Protein AF-A0A8J1VPE2-F1 (afdb_monomer_lite)

Foldseek 3Di:
DVVLLVLLVVLVVLLVLLLVLLVLLLVLLVVLVVQDDVVLVVVDPCLVVLSVLSVVLSVLSVVLSVVVVVVLVVCVVCVVPDDFDPCLVVLLVVLVVNLVSLVVSLVSLVVSVVSLVVSLVSCVPPDPPSSVSNVVSSVSNNVSSVVSNVSSVCLLVVLCVVPNVVCNSGNLSSCSNSSNNDPPPPPPPCVVVVVVVVD

Sequence (199 aa):
MLYLSTFHDVRLLLQTVLISSLLILGHLLFTAVVSSPPSLMNADMDFPGALRSFGALIFLTLLWVTTTLLEAVEVDCWYSRLEPESEGKVLFGMIFVENALNGFLLGSWIASSQKAFLVLEIYHYSVAPELLLIAITYWLTVVTLALLQTQIIFCVLYQARSEGAGIMATKDFWASRSGQGLGRITLHEDEEDMEKLLV

pLDDT: mean 72.65, std 17.0, range [36.81, 94.81]

Secondary structure (DSSP, 8-state):
-HHHHHHHHHHHHHHHHHHHHHHHHHHHHHHHHHHS-HHHHTT-TTHHHHHHHHHHHHHHHHHHHHHHHHHHHHHHHHTTT--SSSHHHHHHHHHHHHHHHHHHHHHHHHHTHHHHHHHHHHHTTT-HHHHHHHHHHHHHHHHHHHHHHHHHHHHHHHHHHHH-GGGGGSHHHHHIIIII----------HHHHGGG--

Structure (mmCIF, N/CA/C/O backbone):
data_AF-A0A8J1VPE2-F1
#
_entry.id   AF-A0A8J1VPE2-F1
#
loop_
_atom_site.group_PDB
_atom_site.id
_atom_site.type_symbol
_atom_site.label_atom_id
_atom_site.label_alt_id
_atom_site.label_comp_id
_atom_site.label_asym_id
_atom_site.label_entity_id
_atom_site.label_seq_id
_atom_site.pdbx_PDB_ins_code
_atom_site.Cartn_x
_atom_site.Cartn_y
_atom_site.Cartn_z
_atom_site.occupancy
_atom_site.B_iso_or_equiv
_atom_site.auth_seq_id
_atom_site.auth_comp_id
_atom_site.auth_asym_id
_atom_site.auth_atom_id
_atom_site.pdbx_PDB_model_num
ATOM 1 N N . MET A 1 1 ? -10.366 13.047 22.538 1.00 39.09 1 MET A N 1
ATOM 2 C CA . MET A 1 1 ? -11.135 13.286 21.295 1.00 39.09 1 MET A CA 1
ATOM 3 C C . MET A 1 1 ? -10.276 13.709 20.098 1.00 39.09 1 MET A C 1
ATOM 5 O O . MET A 1 1 ? -10.479 13.134 19.047 1.00 39.09 1 MET A O 1
ATOM 9 N N . LEU A 1 2 ? -9.292 14.617 20.212 1.00 40.19 2 LEU A N 1
ATOM 10 C CA . LEU A 1 2 ? -8.488 15.074 19.051 1.00 40.19 2 LEU A CA 1
ATOM 11 C C . LEU A 1 2 ? -7.638 13.994 18.344 1.00 40.19 2 LEU A C 1
ATOM 13 O O . LEU A 1 2 ? -7.410 14.098 17.145 1.00 40.19 2 LEU A O 1
ATOM 17 N N . TYR A 1 3 ? -7.185 12.963 19.064 1.00 47.44 3 TYR A N 1
ATOM 18 C CA . TYR A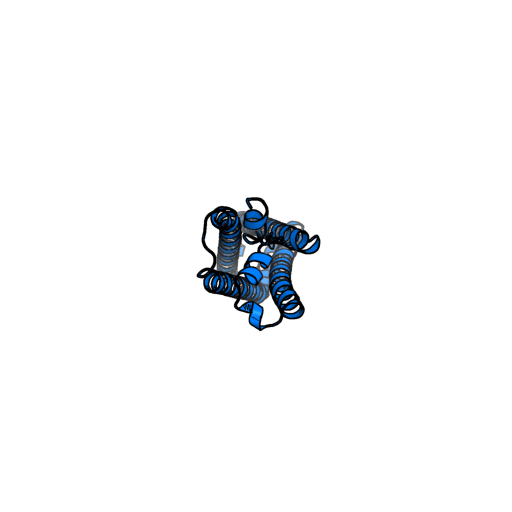 1 3 ? -6.255 11.960 18.525 1.00 47.44 3 TYR A CA 1
ATOM 19 C C . TYR A 1 3 ? -6.898 10.945 17.569 1.00 47.44 3 TYR A C 1
ATOM 21 O O . TYR A 1 3 ? -6.220 10.435 16.687 1.00 47.44 3 TYR A O 1
ATOM 29 N N . LEU A 1 4 ? -8.193 10.643 17.716 1.00 51.06 4 LEU A N 1
ATOM 30 C CA . LEU A 1 4 ? -8.848 9.604 16.911 1.00 51.06 4 LEU A CA 1
ATOM 31 C C . LEU A 1 4 ? -9.139 10.065 15.475 1.00 51.06 4 LEU A C 1
ATOM 33 O O . LEU A 1 4 ? -8.921 9.307 14.534 1.00 51.06 4 LEU A O 1
ATOM 37 N N . SER A 1 5 ? -9.539 11.333 15.315 1.00 55.75 5 SER A N 1
ATOM 38 C CA . SER A 1 5 ? -9.708 11.979 14.004 1.00 55.75 5 SER A CA 1
ATOM 39 C C . SER A 1 5 ? -8.406 11.940 13.204 1.00 55.75 5 SER A C 1
ATOM 41 O O . SER A 1 5 ? -8.404 11.601 12.027 1.00 55.75 5 SER A O 1
ATOM 43 N N . THR A 1 6 ? -7.271 12.189 13.867 1.00 63.00 6 THR A N 1
ATOM 44 C CA . THR A 1 6 ? -5.956 12.210 13.215 1.00 63.00 6 THR A CA 1
ATOM 45 C C . THR A 1 6 ? -5.533 10.832 12.703 1.00 63.00 6 THR A C 1
ATOM 47 O O . THR A 1 6 ? -4.861 10.751 11.679 1.00 63.00 6 THR A O 1
ATOM 50 N N . PHE A 1 7 ? -5.930 9.737 13.363 1.00 68.56 7 PHE A N 1
ATOM 51 C CA . PHE A 1 7 ? -5.621 8.385 12.880 1.00 68.56 7 PHE A CA 1
ATOM 52 C C . PHE A 1 7 ? -6.383 8.034 11.601 1.00 68.56 7 PHE A C 1
ATOM 54 O O . PHE A 1 7 ? -5.802 7.429 10.698 1.00 68.56 7 PHE A O 1
ATOM 61 N N . HIS A 1 8 ? -7.655 8.418 11.506 1.00 71.38 8 HIS A N 1
ATOM 62 C CA . HIS A 1 8 ? -8.455 8.169 10.310 1.00 71.38 8 HIS A CA 1
ATOM 63 C C . HIS A 1 8 ? -7.901 8.941 9.103 1.00 71.38 8 HIS A C 1
ATOM 65 O O . HIS A 1 8 ? -7.622 8.343 8.063 1.00 71.38 8 HIS A O 1
ATOM 71 N N . ASP A 1 9 ? -7.612 10.231 9.284 1.00 78.25 9 ASP A N 1
ATOM 72 C CA . ASP A 1 9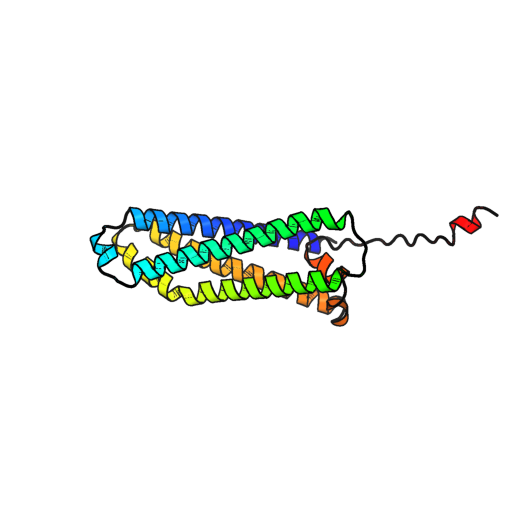 ? -7.068 11.092 8.228 1.00 78.25 9 ASP A CA 1
ATOM 73 C C . ASP A 1 9 ? -5.708 10.591 7.717 1.00 78.25 9 ASP A C 1
ATOM 75 O O . ASP A 1 9 ? -5.463 10.533 6.510 1.00 78.25 9 ASP A O 1
ATOM 79 N N . VAL A 1 10 ? -4.824 10.159 8.626 1.00 81.69 10 VAL A N 1
ATOM 80 C CA . VAL A 1 10 ? -3.520 9.582 8.261 1.00 81.69 10 VAL A CA 1
ATOM 81 C C . VAL A 1 10 ? -3.688 8.266 7.503 1.00 81.69 10 VAL A C 1
ATOM 83 O O . VAL A 1 10 ? -2.970 8.037 6.529 1.00 81.69 10 VAL A O 1
ATOM 86 N N . ARG A 1 11 ? -4.636 7.408 7.901 1.00 83.75 11 ARG A N 1
ATOM 87 C CA . ARG A 1 11 ? -4.886 6.133 7.210 1.00 83.75 11 ARG A CA 1
ATOM 88 C C . ARG A 1 11 ? -5.370 6.370 5.781 1.00 83.75 11 ARG A C 1
ATOM 90 O O . ARG A 1 11 ? -4.823 5.771 4.856 1.00 83.75 11 ARG A O 1
ATOM 97 N N . LEU A 1 12 ? -6.336 7.271 5.599 1.00 85.38 12 LEU A N 1
ATOM 98 C CA . LEU A 1 12 ? -6.842 7.653 4.278 1.00 85.38 12 LEU A CA 1
ATOM 99 C C . LEU A 1 12 ? -5.746 8.269 3.407 1.00 85.38 12 LEU A C 1
ATOM 101 O O . LEU A 1 12 ? -5.632 7.936 2.224 1.00 85.38 12 LEU A O 1
ATOM 105 N N . LEU A 1 13 ? -4.904 9.129 3.987 1.00 89.69 13 LEU A N 1
ATOM 106 C CA . LEU A 1 13 ? -3.758 9.703 3.288 1.00 89.69 13 LEU A CA 1
ATOM 107 C C . LEU A 1 13 ? -2.802 8.605 2.810 1.00 89.69 13 LEU A C 1
ATOM 109 O O . LEU A 1 13 ? -2.442 8.582 1.634 1.00 89.69 13 LEU A O 1
ATOM 113 N N . LEU A 1 14 ? -2.425 7.671 3.687 1.00 90.38 14 LEU A N 1
ATOM 114 C CA . LEU A 1 14 ? -1.547 6.554 3.337 1.00 90.38 14 LEU A CA 1
ATOM 115 C C . LEU A 1 14 ? -2.174 5.656 2.260 1.00 90.38 14 LEU A C 1
ATOM 117 O O . LEU A 1 14 ? -1.502 5.315 1.292 1.00 90.38 14 LEU A O 1
ATOM 121 N N . GLN A 1 15 ? -3.462 5.322 2.355 1.00 90.81 15 GLN A N 1
ATOM 122 C CA . GLN A 1 15 ? -4.159 4.554 1.315 1.00 90.81 15 GLN A CA 1
ATOM 123 C C . GLN A 1 15 ? -4.192 5.302 -0.029 1.00 90.81 15 GLN A C 1
ATOM 125 O O . GLN A 1 15 ? -3.966 4.697 -1.075 1.00 90.81 15 GLN A O 1
ATOM 130 N N . THR A 1 16 ? -4.393 6.621 -0.015 1.00 92.50 16 THR A N 1
ATOM 131 C CA . THR A 1 16 ? -4.381 7.457 -1.228 1.00 92.50 16 THR A CA 1
ATOM 132 C C . THR A 1 16 ? -2.994 7.498 -1.870 1.00 92.50 16 THR A C 1
ATOM 134 O O . THR A 1 16 ? -2.865 7.359 -3.091 1.00 92.50 16 THR A O 1
ATOM 137 N N . VAL A 1 17 ? -1.944 7.647 -1.056 1.00 94.38 17 V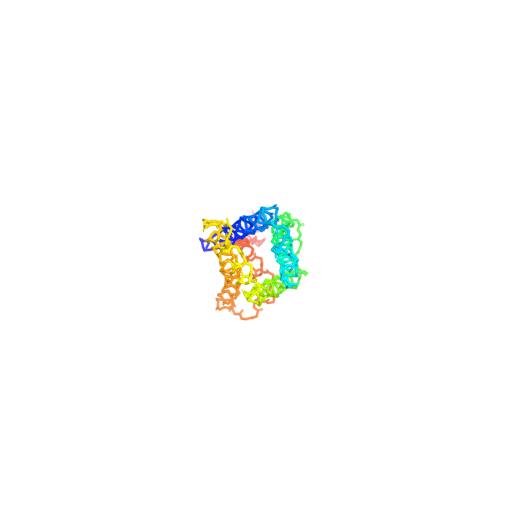AL A N 1
ATOM 138 C CA . VAL A 1 17 ? -0.548 7.586 -1.513 1.00 94.38 17 VAL A CA 1
ATOM 139 C C . VAL A 1 17 ? -0.241 6.210 -2.100 1.00 94.38 17 VAL A C 1
ATOM 141 O O . VAL A 1 17 ? 0.360 6.144 -3.169 1.00 94.38 17 VAL A O 1
ATOM 144 N N . LEU A 1 18 ? -0.710 5.132 -1.464 1.00 93.94 18 LEU A N 1
ATOM 145 C CA . LEU A 1 18 ? -0.529 3.760 -1.939 1.00 93.94 18 LEU A CA 1
ATOM 146 C C . LEU A 1 18 ? -1.211 3.526 -3.292 1.00 93.94 18 LEU A C 1
ATOM 148 O O . LEU A 1 18 ? -0.592 2.995 -4.209 1.00 93.94 18 LEU A O 1
ATOM 152 N N . ILE A 1 19 ? -2.468 3.949 -3.453 1.00 94.81 19 ILE A N 1
ATOM 153 C CA . ILE A 1 19 ? -3.175 3.851 -4.740 1.00 94.81 19 ILE A CA 1
ATOM 154 C C . ILE A 1 19 ? -2.408 4.630 -5.810 1.00 94.81 19 ILE A C 1
ATOM 156 O O . ILE A 1 19 ? -2.146 4.108 -6.893 1.00 94.81 19 ILE A O 1
ATOM 160 N N . SER A 1 20 ? -2.003 5.862 -5.499 1.00 94.81 20 SER A N 1
ATOM 161 C CA . SER A 1 20 ? -1.283 6.719 -6.442 1.00 94.81 20 SER A CA 1
ATOM 162 C C . SER A 1 20 ? 0.057 6.107 -6.857 1.00 94.81 20 SER A C 1
ATOM 164 O O . SER A 1 20 ? 0.366 6.066 -8.048 1.00 94.81 20 SER A O 1
ATOM 166 N N . SER A 1 21 ? 0.837 5.576 -5.910 1.00 94.00 21 SER A N 1
ATOM 167 C CA . SER A 1 21 ? 2.129 4.949 -6.203 1.00 94.00 21 SER A CA 1
ATOM 168 C C . SER A 1 21 ? 1.971 3.689 -7.051 1.00 94.00 21 SER A C 1
ATOM 170 O O . SER A 1 21 ? 2.733 3.503 -7.998 1.00 94.00 21 SER A O 1
ATOM 172 N N . LEU A 1 22 ? 0.958 2.864 -6.769 1.00 94.00 22 LEU A N 1
ATOM 173 C CA . LEU A 1 22 ? 0.647 1.655 -7.534 1.00 94.00 22 LEU A CA 1
ATOM 174 C C . LEU A 1 22 ? 0.190 1.967 -8.961 1.00 94.00 22 LEU A C 1
ATOM 176 O O . LEU A 1 22 ? 0.611 1.284 -9.893 1.00 94.00 22 LEU A O 1
ATOM 180 N N . LEU A 1 23 ? -0.643 2.995 -9.147 1.00 94.44 23 LEU A N 1
ATOM 181 C CA . LEU A 1 23 ? -1.108 3.412 -10.471 1.00 94.44 23 LEU A CA 1
ATOM 182 C C . LEU A 1 23 ? 0.034 3.977 -11.317 1.00 94.44 23 LEU A C 1
ATOM 184 O O . LEU A 1 23 ? 0.162 3.606 -12.483 1.00 94.44 23 LEU A O 1
ATOM 188 N N . ILE A 1 24 ? 0.888 4.826 -10.733 1.00 92.06 24 ILE A N 1
ATOM 189 C CA . ILE A 1 24 ? 2.062 5.360 -11.435 1.00 92.06 24 ILE A CA 1
ATOM 190 C C . ILE A 1 24 ? 3.020 4.216 -11.780 1.00 92.06 24 ILE A C 1
ATOM 192 O O . ILE A 1 24 ? 3.442 4.110 -12.928 1.00 92.06 24 ILE A O 1
ATOM 196 N N . LEU A 1 25 ? 3.319 3.325 -10.831 1.00 90.38 25 LEU A N 1
ATOM 197 C CA . LEU A 1 25 ? 4.192 2.178 -11.073 1.00 90.38 25 LEU A CA 1
ATOM 198 C C . LEU A 1 25 ? 3.630 1.257 -12.165 1.00 90.38 25 LEU A C 1
ATOM 200 O O . LEU A 1 25 ? 4.361 0.862 -13.068 1.00 90.38 25 LEU A O 1
ATOM 204 N N . GLY A 1 26 ? 2.334 0.946 -12.121 1.00 90.19 26 GLY A N 1
ATOM 205 C CA . GLY A 1 26 ? 1.667 0.137 -13.140 1.00 90.19 26 GLY A CA 1
ATOM 206 C C . GLY A 1 26 ? 1.689 0.792 -14.521 1.00 90.19 26 GLY A C 1
ATOM 207 O O . GLY A 1 26 ? 1.963 0.115 -15.511 1.00 90.19 26 GLY A O 1
ATOM 208 N N . HIS A 1 27 ? 1.464 2.107 -14.589 1.00 89.62 27 HIS A N 1
ATOM 209 C CA . HIS A 1 27 ? 1.568 2.866 -15.833 1.00 89.62 27 HIS A CA 1
ATOM 210 C C . HIS A 1 27 ? 2.986 2.818 -16.403 1.00 89.62 27 HIS A C 1
ATOM 212 O O . HIS A 1 27 ? 3.142 2.493 -17.577 1.00 89.62 27 HIS A O 1
ATOM 218 N N . LEU A 1 28 ? 4.001 3.066 -15.571 1.00 86.06 28 LEU A N 1
ATOM 219 C CA . LEU A 1 28 ? 5.400 3.013 -15.988 1.00 86.06 28 LEU A CA 1
ATOM 220 C C . LEU A 1 28 ? 5.785 1.618 -16.466 1.00 86.06 28 LEU A C 1
ATOM 222 O O . LEU A 1 28 ? 6.369 1.490 -17.528 1.00 86.06 28 LEU A O 1
ATOM 226 N N . LEU A 1 29 ? 5.413 0.556 -15.748 1.00 83.88 29 LEU A N 1
ATOM 227 C CA . LEU A 1 29 ? 5.680 -0.812 -16.201 1.00 83.88 29 LEU A CA 1
ATOM 228 C C . LEU A 1 29 ? 5.005 -1.108 -17.550 1.00 83.88 29 LEU A C 1
ATOM 230 O O . LEU A 1 29 ? 5.591 -1.779 -18.396 1.00 83.88 29 LEU A O 1
ATOM 234 N N . PHE A 1 30 ? 3.796 -0.591 -17.777 1.00 84.06 30 PHE A N 1
ATOM 235 C CA . PHE A 1 30 ? 3.087 -0.760 -19.043 1.00 84.06 30 PHE A CA 1
ATOM 236 C C . PHE A 1 30 ? 3.739 0.013 -20.198 1.00 84.06 30 PHE A C 1
ATOM 238 O O . PHE A 1 30 ? 3.972 -0.567 -21.260 1.00 84.06 30 PHE A O 1
ATOM 245 N N . THR A 1 31 ? 4.058 1.299 -20.014 1.00 80.12 31 THR A N 1
ATOM 246 C CA . THR A 1 31 ? 4.743 2.101 -21.045 1.00 80.12 31 THR A CA 1
ATOM 247 C C . THR A 1 31 ? 6.096 1.506 -21.379 1.00 80.12 31 THR A C 1
ATOM 249 O O . THR A 1 31 ? 6.476 1.432 -22.549 1.00 80.12 31 THR A O 1
ATOM 252 N N . ALA A 1 32 ? 6.783 1.014 -20.358 1.00 74.62 32 ALA A N 1
ATOM 253 C CA . ALA A 1 32 ? 8.063 0.370 -20.484 1.00 74.62 32 ALA A CA 1
ATOM 254 C C . ALA A 1 32 ? 7.933 -0.924 -21.313 1.00 74.62 32 ALA A C 1
ATOM 256 O O . ALA A 1 32 ? 8.734 -1.143 -22.219 1.00 74.62 32 ALA A O 1
ATOM 257 N N . VAL A 1 33 ? 6.903 -1.749 -21.092 1.00 76.31 33 VAL A N 1
ATOM 258 C CA . VAL A 1 33 ? 6.629 -2.949 -21.911 1.00 76.31 33 VAL A CA 1
ATOM 259 C C . VAL A 1 33 ? 6.359 -2.601 -23.374 1.00 76.31 33 VAL A C 1
ATOM 261 O O . VAL A 1 33 ? 6.885 -3.260 -24.267 1.00 76.31 33 VAL A O 1
ATOM 264 N N . VAL A 1 34 ? 5.547 -1.574 -23.627 1.00 77.50 34 VAL A N 1
ATOM 265 C CA . VAL A 1 34 ? 5.178 -1.164 -24.993 1.00 77.50 34 VAL A CA 1
ATOM 266 C C . VAL A 1 34 ? 6.366 -0.559 -25.747 1.00 77.50 34 VAL A C 1
ATOM 268 O O . VAL A 1 34 ? 6.468 -0.717 -26.962 1.00 77.50 34 VAL A O 1
ATOM 271 N N . SER A 1 35 ? 7.262 0.125 -25.037 1.00 72.38 35 SER A N 1
ATOM 272 C CA . SER A 1 35 ? 8.382 0.862 -25.637 1.00 72.38 35 SER A CA 1
ATOM 273 C C . SER A 1 35 ? 9.653 0.020 -25.792 1.00 72.38 35 SER A C 1
ATOM 275 O O . SER A 1 35 ? 10.564 0.419 -26.518 1.00 72.38 35 SER A O 1
ATOM 277 N N . SER A 1 36 ? 9.741 -1.140 -25.132 1.00 65.25 36 SER A N 1
ATOM 278 C CA . SER A 1 36 ? 10.909 -2.020 -25.215 1.00 65.25 36 SER A CA 1
ATOM 279 C C . SER A 1 36 ? 11.010 -2.727 -26.576 1.00 65.25 36 SER A C 1
ATOM 281 O O . SER A 1 36 ? 10.029 -3.305 -27.050 1.00 65.25 36 SER A O 1
ATOM 283 N N . PRO A 1 37 ? 12.207 -2.781 -27.196 1.00 66.38 37 PRO A N 1
ATOM 284 C CA . PRO A 1 37 ? 12.425 -3.579 -28.395 1.00 66.38 37 PRO A CA 1
ATOM 285 C C . PRO A 1 37 ? 12.130 -5.068 -28.129 1.00 66.38 37 PRO A C 1
ATOM 287 O O . PRO A 1 37 ? 12.614 -5.617 -27.134 1.00 66.38 37 PRO A O 1
ATOM 290 N N . PRO A 1 38 ? 11.426 -5.775 -29.032 1.00 65.81 38 PRO A N 1
ATOM 291 C CA . PRO A 1 38 ? 11.078 -7.188 -28.844 1.00 65.81 38 PRO A CA 1
ATOM 292 C C . PRO A 1 38 ? 12.302 -8.119 -28.760 1.00 65.81 38 PRO A C 1
ATOM 294 O O . PRO A 1 38 ? 12.194 -9.243 -28.277 1.00 65.81 38 PRO A O 1
ATOM 297 N N . SER A 1 39 ? 13.480 -7.664 -29.194 1.00 62.31 39 SER A N 1
ATOM 298 C CA . SER A 1 39 ? 14.749 -8.381 -29.031 1.00 62.31 39 SER A CA 1
ATOM 299 C C . SER A 1 39 ? 15.245 -8.423 -27.581 1.00 62.31 39 SER A C 1
ATOM 301 O O . SER A 1 39 ? 15.828 -9.425 -27.189 1.00 62.31 39 SER A O 1
ATOM 303 N N . LEU A 1 40 ? 14.989 -7.382 -26.780 1.00 62.47 40 LEU A N 1
ATOM 304 C CA . LEU A 1 40 ? 15.346 -7.318 -25.354 1.00 62.47 40 LEU A CA 1
ATOM 305 C C . LEU A 1 40 ? 14.369 -8.126 -24.493 1.00 62.47 40 LEU A C 1
ATOM 307 O O . LEU A 1 40 ? 14.789 -8.826 -23.580 1.00 62.47 40 LEU A O 1
ATOM 311 N N . MET A 1 41 ? 13.079 -8.104 -24.839 1.00 60.72 41 MET A N 1
ATOM 312 C CA . MET A 1 41 ? 12.043 -8.884 -24.148 1.00 60.72 41 MET A CA 1
ATOM 313 C C . MET A 1 41 ? 12.224 -10.404 -24.258 1.00 60.72 41 MET A C 1
ATOM 315 O O . MET A 1 41 ? 11.801 -11.131 -23.366 1.00 60.72 41 MET A O 1
ATOM 319 N N . ASN A 1 42 ? 12.828 -10.880 -25.350 1.00 62.03 42 ASN A N 1
ATOM 320 C CA . ASN A 1 42 ? 13.063 -12.305 -25.600 1.00 62.03 42 ASN A CA 1
ATOM 321 C C . ASN A 1 42 ? 14.479 -12.766 -25.209 1.00 62.03 42 ASN A C 1
ATOM 323 O O . ASN A 1 42 ? 14.758 -13.962 -25.270 1.00 62.03 42 ASN A O 1
ATOM 327 N N . ALA A 1 43 ? 15.376 -11.837 -24.857 1.00 59.19 43 ALA A N 1
ATOM 328 C CA . ALA A 1 43 ? 16.756 -12.147 -24.485 1.00 59.19 43 ALA A CA 1
ATOM 329 C C . ALA A 1 43 ? 16.881 -12.650 -23.040 1.00 59.19 43 ALA A C 1
ATOM 331 O O . ALA A 1 43 ? 17.792 -13.421 -22.751 1.00 59.19 43 ALA A O 1
ATOM 332 N N . ASP A 1 44 ? 15.960 -12.250 -22.159 1.00 64.19 44 ASP A N 1
ATOM 333 C CA . ASP A 1 44 ? 15.967 -12.632 -20.751 1.00 64.19 44 ASP A CA 1
ATOM 334 C C . ASP A 1 44 ? 14.653 -13.337 -20.376 1.00 64.19 44 ASP A C 1
ATOM 336 O O . ASP A 1 44 ? 13.578 -12.730 -20.359 1.00 64.19 44 ASP A O 1
ATOM 340 N N . MET A 1 45 ? 14.724 -14.649 -20.119 1.00 63.00 45 MET A N 1
ATOM 341 C CA . MET A 1 45 ? 13.539 -15.479 -19.852 1.00 63.00 45 MET A CA 1
ATOM 342 C C . MET A 1 45 ? 12.811 -15.087 -18.558 1.00 63.00 45 MET A C 1
ATOM 344 O O . MET A 1 45 ? 11.624 -15.395 -18.410 1.00 63.00 45 MET A O 1
ATOM 348 N N . ASP A 1 46 ? 13.479 -14.377 -17.647 1.00 73.56 46 ASP A N 1
ATOM 349 C CA . ASP A 1 46 ? 12.919 -14.015 -16.343 1.00 73.56 46 ASP A CA 1
ATOM 350 C C . ASP A 1 46 ? 12.104 -12.709 -16.371 1.00 73.56 46 ASP A C 1
ATOM 352 O O . ASP A 1 46 ? 11.254 -12.478 -15.500 1.00 73.56 46 ASP A O 1
ATOM 356 N N . PHE A 1 47 ? 12.273 -11.877 -17.403 1.00 74.69 47 PHE A N 1
ATOM 357 C CA . PHE A 1 47 ? 11.613 -10.573 -17.510 1.00 74.69 47 PHE A CA 1
ATOM 358 C C . PHE A 1 47 ? 10.074 -10.649 -17.645 1.00 74.69 47 PHE A C 1
ATOM 360 O O . PHE A 1 47 ? 9.372 -9.978 -16.876 1.00 74.69 47 PHE A O 1
ATOM 367 N N . PRO A 1 48 ? 9.491 -11.506 -18.513 1.00 78.44 48 PRO A N 1
ATOM 368 C CA . PRO A 1 48 ? 8.037 -11.681 -18.580 1.00 78.44 48 PRO A CA 1
ATOM 369 C C . PRO A 1 48 ? 7.444 -12.215 -17.265 1.00 78.44 48 PRO A C 1
ATOM 371 O O . PRO A 1 48 ? 6.333 -11.846 -16.870 1.00 78.44 48 PRO A O 1
ATOM 374 N N . GLY A 1 49 ? 8.194 -13.070 -16.561 1.00 80.31 49 GLY A N 1
ATOM 375 C CA . GLY A 1 49 ? 7.804 -13.616 -15.260 1.00 80.31 49 GLY A CA 1
ATOM 376 C C . GLY A 1 49 ? 7.797 -12.557 -14.155 1.00 80.31 49 GLY A C 1
ATOM 377 O O . GLY A 1 49 ? 6.871 -12.518 -13.333 1.00 80.31 49 GLY A O 1
ATOM 378 N N . ALA A 1 50 ? 8.789 -11.664 -14.155 1.00 81.25 50 ALA A N 1
ATOM 379 C CA . ALA A 1 50 ? 8.857 -10.524 -13.248 1.00 81.25 50 ALA A CA 1
ATOM 380 C C . ALA A 1 50 ? 7.678 -9.565 -13.468 1.00 81.25 50 ALA A C 1
ATOM 382 O O . ALA A 1 50 ? 6.959 -9.264 -12.514 1.00 81.25 50 ALA A O 1
ATOM 383 N N . LEU A 1 51 ? 7.403 -9.178 -14.717 1.00 82.56 51 LEU A N 1
ATOM 384 C CA . LEU A 1 51 ? 6.268 -8.314 -15.067 1.00 82.56 51 LEU A CA 1
ATOM 385 C C . LEU A 1 51 ? 4.923 -8.908 -14.642 1.00 82.56 51 LEU A C 1
ATOM 387 O O . LEU A 1 51 ? 4.103 -8.215 -14.040 1.00 82.56 51 LEU A O 1
ATOM 391 N N . ARG A 1 52 ? 4.703 -10.204 -14.891 1.00 85.00 52 ARG A N 1
ATOM 392 C CA . ARG A 1 52 ? 3.478 -10.890 -14.455 1.00 85.00 52 ARG A CA 1
ATOM 393 C C . ARG A 1 52 ? 3.347 -10.910 -12.931 1.00 85.00 52 ARG A C 1
ATOM 395 O O . ARG A 1 52 ? 2.245 -10.729 -12.416 1.00 85.00 52 ARG A O 1
ATOM 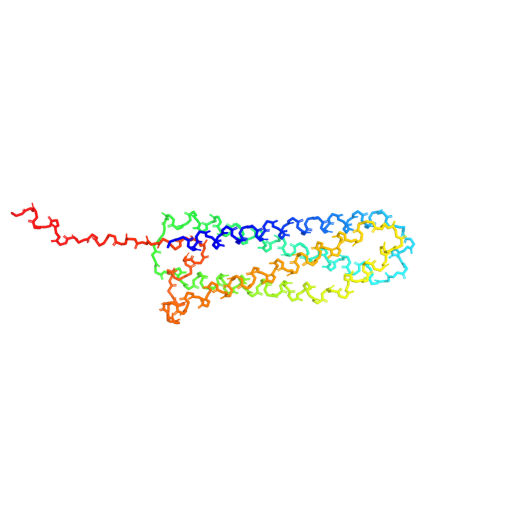402 N N . SER A 1 53 ? 4.460 -11.102 -12.220 1.00 87.75 53 SER A N 1
ATOM 403 C CA . SER A 1 53 ? 4.491 -11.048 -10.752 1.00 87.75 53 SER A CA 1
ATOM 404 C C . SER A 1 53 ? 4.120 -9.650 -10.245 1.00 87.75 53 SER A C 1
ATOM 406 O O . SER A 1 53 ? 3.278 -9.531 -9.358 1.00 87.75 53 SER A O 1
ATOM 408 N N . PHE A 1 54 ? 4.686 -8.592 -10.838 1.00 88.44 54 PHE A N 1
ATOM 409 C CA . PHE A 1 54 ? 4.358 -7.208 -10.484 1.00 88.44 54 PHE A CA 1
ATOM 410 C C . PHE A 1 54 ? 2.912 -6.846 -10.802 1.00 88.44 54 PHE A C 1
ATOM 412 O O . PHE A 1 54 ? 2.242 -6.263 -9.955 1.00 88.44 54 PHE A O 1
ATOM 419 N N . GLY A 1 55 ? 2.399 -7.237 -11.969 1.00 89.38 55 GLY A N 1
ATOM 420 C CA . GLY A 1 55 ? 0.996 -7.023 -12.323 1.00 89.38 55 GLY A CA 1
ATOM 421 C C . GLY A 1 55 ? 0.045 -7.685 -11.324 1.00 89.38 55 GLY A C 1
ATOM 422 O O . GLY A 1 55 ? -0.908 -7.054 -10.871 1.00 89.38 55 GLY A O 1
ATOM 423 N N . ALA A 1 56 ? 0.343 -8.923 -10.912 1.00 91.81 56 ALA A N 1
ATOM 424 C CA . ALA A 1 56 ? -0.428 -9.618 -9.885 1.00 91.81 56 ALA A CA 1
ATOM 425 C C . ALA A 1 56 ? -0.342 -8.918 -8.519 1.00 91.81 56 ALA A C 1
ATOM 427 O O . ALA A 1 56 ? -1.364 -8.760 -7.858 1.00 91.81 56 ALA A O 1
ATOM 428 N N . LEU A 1 57 ? 0.845 -8.460 -8.107 1.00 93.31 57 LEU A N 1
ATOM 429 C CA . LEU A 1 57 ? 1.019 -7.731 -6.847 1.00 93.31 57 LEU A CA 1
ATOM 430 C C . LEU A 1 57 ? 0.287 -6.393 -6.836 1.00 93.31 57 LEU A C 1
ATOM 432 O O . LEU A 1 57 ? -0.395 -6.091 -5.859 1.00 93.31 57 LEU A O 1
ATOM 436 N N . ILE A 1 58 ? 0.387 -5.613 -7.913 1.00 93.81 58 ILE A N 1
ATOM 437 C CA . ILE A 1 58 ? -0.332 -4.343 -8.059 1.00 93.81 58 ILE A CA 1
ATOM 438 C C . ILE A 1 58 ? -1.837 -4.595 -7.985 1.00 93.81 58 ILE A C 1
ATOM 440 O O . ILE A 1 58 ? -2.521 -3.944 -7.199 1.00 93.81 58 ILE A O 1
ATOM 444 N N . PHE A 1 59 ? -2.343 -5.580 -8.733 1.00 94.44 59 PHE A N 1
ATOM 445 C CA . PHE A 1 59 ? -3.760 -5.937 -8.722 1.00 94.44 59 PHE A CA 1
ATOM 446 C C . PHE A 1 59 ? -4.243 -6.371 -7.333 1.00 94.44 59 PHE A C 1
ATOM 448 O O . PHE A 1 59 ? -5.232 -5.837 -6.842 1.00 94.44 59 PHE A O 1
ATOM 455 N N . LEU A 1 60 ? -3.536 -7.294 -6.674 1.00 94.12 60 LEU A N 1
ATOM 456 C CA . LEU A 1 60 ? -3.905 -7.775 -5.339 1.00 94.12 60 LEU A CA 1
ATOM 457 C C . LEU A 1 60 ? -3.854 -6.660 -4.290 1.00 94.12 60 LEU A C 1
ATOM 459 O O . LEU A 1 60 ? -4.728 -6.592 -3.428 1.00 94.12 60 LEU A O 1
ATOM 463 N N . THR A 1 61 ? -2.863 -5.769 -4.379 1.00 93.81 61 THR A N 1
ATOM 464 C CA . THR A 1 61 ? -2.735 -4.640 -3.447 1.00 93.81 61 THR A CA 1
ATOM 465 C C . THR A 1 61 ? -3.856 -3.625 -3.671 1.00 93.81 61 THR A C 1
ATOM 467 O O . THR A 1 61 ? -4.476 -3.192 -2.706 1.00 93.81 61 THR A O 1
ATOM 470 N N . LEU A 1 62 ? -4.181 -3.287 -4.925 1.00 93.62 62 LEU A N 1
ATOM 471 C CA . LEU A 1 62 ? -5.312 -2.407 -5.241 1.00 93.62 62 LEU A CA 1
ATOM 472 C C . LEU A 1 62 ? -6.648 -3.018 -4.819 1.00 93.62 62 LEU A C 1
ATOM 474 O O . LEU A 1 62 ? -7.495 -2.303 -4.286 1.00 93.62 62 LEU A O 1
ATOM 478 N N . LEU A 1 63 ? -6.829 -4.325 -5.024 1.00 93.25 63 LEU A N 1
ATOM 479 C CA . LEU A 1 63 ? -8.028 -5.036 -4.597 1.00 93.25 63 LEU A CA 1
ATOM 480 C C . LEU A 1 63 ? -8.194 -4.927 -3.080 1.00 93.25 63 LEU A C 1
ATOM 482 O O . LEU A 1 63 ? -9.249 -4.504 -2.624 1.00 93.25 63 LEU A O 1
ATOM 486 N N . TRP A 1 64 ? -7.134 -5.215 -2.321 1.00 92.38 64 TRP A N 1
ATOM 487 C CA . TRP A 1 64 ? -7.136 -5.096 -0.864 1.00 92.38 64 TRP A CA 1
ATOM 488 C C . TRP A 1 64 ? -7.404 -3.661 -0.377 1.00 92.38 64 TRP A C 1
ATOM 490 O O . TRP A 1 64 ? -8.229 -3.450 0.514 1.00 92.38 64 TRP A O 1
ATOM 500 N N . VAL A 1 65 ? -6.762 -2.645 -0.966 1.00 90.62 65 VAL A N 1
ATOM 501 C CA . VAL A 1 65 ? -7.035 -1.246 -0.582 1.00 90.62 65 VAL A CA 1
ATOM 502 C C . VAL A 1 65 ? -8.481 -0.863 -0.907 1.00 90.62 65 VAL A C 1
ATOM 504 O O . VAL A 1 65 ? -9.139 -0.202 -0.112 1.00 90.62 65 VAL A O 1
ATOM 507 N N . THR A 1 66 ? -9.012 -1.307 -2.045 1.00 89.31 66 THR A N 1
ATOM 508 C CA . THR A 1 66 ? -10.394 -0.993 -2.435 1.00 89.31 66 THR A CA 1
ATOM 509 C C . THR A 1 66 ? -11.401 -1.667 -1.508 1.00 89.31 66 THR A C 1
ATOM 511 O O . THR A 1 66 ? -12.357 -1.020 -1.088 1.00 89.31 66 THR A O 1
ATOM 514 N N . THR A 1 67 ? -11.187 -2.935 -1.142 1.00 86.88 67 THR A N 1
ATOM 515 C CA . THR A 1 67 ? -12.070 -3.633 -0.195 1.00 86.88 67 THR A CA 1
ATOM 516 C C . THR A 1 67 ? -12.018 -2.994 1.185 1.00 86.88 67 THR A C 1
ATOM 518 O O . THR A 1 67 ? -13.066 -2.763 1.769 1.00 86.88 67 THR A O 1
ATOM 521 N N . THR A 1 68 ? -10.832 -2.621 1.679 1.00 82.75 68 THR A N 1
ATOM 522 C CA . THR A 1 68 ? -10.708 -1.947 2.986 1.00 82.75 68 THR A CA 1
ATOM 523 C C . THR A 1 68 ? -11.339 -0.552 2.998 1.00 82.75 68 THR A C 1
ATOM 525 O O . THR A 1 68 ? -11.901 -0.149 4.014 1.00 82.75 68 THR A O 1
ATOM 528 N N . LEU A 1 69 ? -11.299 0.184 1.881 1.00 83.75 69 LEU A N 1
ATOM 529 C CA . LEU A 1 69 ? -12.022 1.452 1.734 1.00 83.75 69 LEU A CA 1
ATOM 530 C C . LEU A 1 69 ? -13.541 1.249 1.682 1.00 83.75 69 LEU A C 1
ATOM 532 O O . LEU A 1 69 ?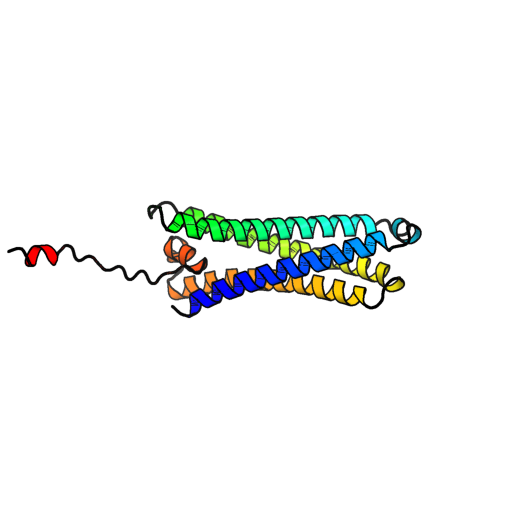 -14.275 2.006 2.312 1.00 83.75 69 LEU A O 1
ATOM 536 N N . LEU A 1 70 ? -14.017 0.235 0.955 1.00 82.50 70 LEU A N 1
ATOM 537 C CA . LEU A 1 70 ? -15.447 -0.067 0.869 1.00 82.50 70 LEU A CA 1
ATOM 538 C C . LEU A 1 70 ? -16.003 -0.505 2.228 1.00 82.50 70 LEU A C 1
ATOM 540 O O . LEU A 1 70 ? -17.054 -0.019 2.632 1.00 82.50 70 LEU A O 1
ATOM 544 N N . GLU A 1 71 ? -15.267 -1.352 2.950 1.00 74.38 71 GLU A N 1
ATOM 545 C CA . GLU A 1 71 ? -15.591 -1.743 4.323 1.00 74.38 71 GLU A CA 1
ATOM 546 C C . GLU A 1 71 ? -15.638 -0.526 5.252 1.00 74.38 71 GLU A C 1
ATOM 548 O O . GLU A 1 71 ? -16.560 -0.418 6.052 1.00 74.38 71 GLU A O 1
ATOM 553 N N . ALA A 1 72 ? -14.703 0.424 5.128 1.00 71.75 72 ALA A N 1
ATOM 554 C CA . ALA A 1 72 ? -14.732 1.646 5.933 1.00 71.75 72 ALA A CA 1
ATOM 555 C C . ALA A 1 72 ? -16.012 2.468 5.690 1.00 71.75 72 ALA A C 1
ATOM 557 O O . ALA A 1 72 ? -16.646 2.906 6.644 1.00 71.75 72 ALA A O 1
ATOM 558 N N . VAL A 1 73 ? -16.435 2.614 4.430 1.00 72.38 73 VAL A N 1
ATOM 559 C CA . VAL A 1 73 ? -17.683 3.318 4.076 1.00 72.38 73 VAL A CA 1
ATOM 560 C C . VAL A 1 73 ? -18.924 2.547 4.536 1.00 72.38 73 VAL A C 1
ATOM 562 O O . VAL A 1 73 ? -19.916 3.144 4.957 1.00 72.38 73 VAL A O 1
ATOM 565 N N . GLU A 1 74 ? -18.901 1.218 4.444 1.00 68.62 74 GLU A N 1
ATOM 566 C CA . GLU A 1 74 ? -20.012 0.372 4.870 1.00 68.62 74 GLU A CA 1
ATOM 567 C C . GLU A 1 74 ? -20.197 0.433 6.393 1.00 68.62 74 GLU A C 1
ATOM 569 O O . GLU A 1 74 ? -21.313 0.664 6.866 1.00 68.62 74 GLU A O 1
ATOM 574 N N . VAL A 1 75 ? -19.112 0.318 7.160 1.00 62.81 75 VAL A N 1
ATOM 575 C CA . VAL A 1 75 ? -19.125 0.428 8.627 1.00 62.81 75 VAL A CA 1
ATOM 576 C C . VAL A 1 75 ? -19.769 1.746 9.075 1.00 62.81 75 VAL A C 1
ATOM 578 O O . VAL A 1 75 ? -20.638 1.712 9.948 1.00 62.81 75 VAL A O 1
ATOM 581 N N . ASP A 1 76 ? -19.465 2.869 8.416 1.00 60.59 76 ASP A N 1
ATOM 582 C CA . ASP A 1 76 ? -20.092 4.173 8.694 1.00 60.59 76 ASP A CA 1
ATOM 583 C C . ASP A 1 76 ? -21.620 4.149 8.520 1.00 60.59 76 ASP A C 1
ATOM 585 O O . ASP A 1 76 ? -22.364 4.795 9.263 1.00 60.59 76 ASP A O 1
ATOM 589 N N . CYS A 1 77 ? -22.111 3.392 7.537 1.00 57.34 77 CYS A N 1
ATOM 590 C CA . CYS A 1 77 ? -23.533 3.309 7.226 1.00 57.34 77 CYS A CA 1
ATOM 591 C C . CYS A 1 77 ? -24.278 2.384 8.204 1.00 57.34 77 CYS A C 1
ATOM 593 O O . CYS A 1 77 ? -25.366 2.725 8.682 1.00 57.34 77 CYS A O 1
ATOM 595 N N . TRP A 1 78 ? -23.685 1.236 8.544 1.00 53.25 78 TRP A N 1
ATOM 596 C CA . TRP A 1 78 ? -24.300 0.222 9.407 1.00 53.25 78 TRP A CA 1
ATOM 597 C C . TRP A 1 78 ? -24.281 0.588 10.896 1.00 53.25 78 TRP A C 1
ATOM 599 O O . TRP A 1 78 ? -25.254 0.288 11.593 1.00 53.25 78 TRP A O 1
ATOM 609 N N . TYR A 1 79 ? -23.262 1.311 11.381 1.00 53.50 79 TYR A N 1
ATOM 610 C CA . TYR A 1 79 ? -23.201 1.760 12.784 1.00 53.50 79 TYR A CA 1
ATOM 611 C C . TYR A 1 79 ? -24.370 2.667 13.189 1.00 53.50 79 TYR A C 1
ATOM 613 O O . TYR A 1 79 ? -24.709 2.753 14.368 1.00 53.50 79 TYR A O 1
ATOM 621 N N . SER A 1 80 ? -25.034 3.304 12.220 1.00 54.34 80 SER A N 1
ATOM 622 C CA . SER A 1 80 ? -26.246 4.090 12.466 1.00 54.34 80 SER A CA 1
ATOM 623 C C . SER A 1 80 ? -27.504 3.245 12.734 1.00 54.34 80 SER A C 1
ATOM 625 O O . SER A 1 80 ? -28.530 3.810 13.114 1.00 54.34 80 SER A O 1
ATOM 627 N N . ARG A 1 81 ? -27.468 1.916 12.524 1.00 49.69 81 ARG A N 1
ATOM 628 C CA . ARG A 1 81 ? -28.679 1.076 12.430 1.00 49.69 81 ARG A CA 1
ATOM 629 C C . ARG A 1 81 ? -28.744 -0.190 13.301 1.00 49.69 81 ARG A C 1
ATOM 631 O O . ARG A 1 81 ? -29.819 -0.783 13.300 1.00 49.69 81 ARG A O 1
ATOM 638 N N . LEU A 1 82 ? -27.701 -0.630 14.023 1.00 47.03 82 LEU A N 1
ATOM 639 C CA . LEU A 1 82 ? -27.703 -1.974 14.651 1.00 47.03 82 LEU A CA 1
ATOM 640 C C . LEU A 1 82 ? -27.257 -2.113 16.118 1.00 47.03 82 LEU A C 1
ATOM 642 O O . LEU A 1 82 ? -26.527 -1.296 16.677 1.00 47.03 82 LEU A O 1
ATOM 646 N N . GLU A 1 83 ? -27.763 -3.197 16.723 1.00 52.00 83 GLU A N 1
ATOM 647 C CA . GLU A 1 83 ? -27.691 -3.574 18.141 1.00 52.00 83 GLU A CA 1
ATOM 648 C C . GLU A 1 83 ? -26.313 -4.112 18.609 1.00 52.00 83 GLU A C 1
ATOM 650 O O . GLU A 1 83 ? -25.511 -4.596 17.810 1.00 52.00 83 GLU A O 1
ATOM 655 N N . PRO A 1 84 ? -25.996 -4.047 19.922 1.00 53.47 84 PRO A N 1
ATOM 656 C CA . PRO A 1 84 ? -24.611 -3.918 20.391 1.00 53.47 84 PRO A CA 1
ATOM 657 C C . PRO A 1 84 ? -23.774 -5.200 20.559 1.00 53.47 84 PRO A C 1
ATOM 659 O O . PRO A 1 84 ? -22.549 -5.099 20.548 1.00 53.47 84 PRO A O 1
ATOM 662 N N . GLU A 1 85 ? -24.359 -6.383 20.763 1.00 48.75 85 GLU A N 1
ATOM 663 C CA . GLU A 1 85 ? -23.631 -7.468 21.460 1.00 48.75 85 GLU A CA 1
ATOM 664 C C . GLU A 1 85 ? -22.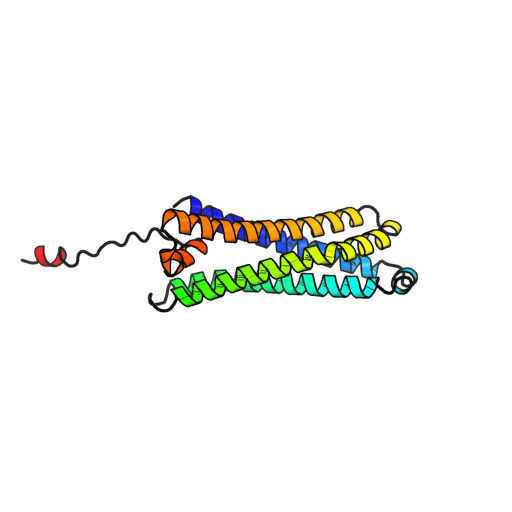908 -8.505 20.576 1.00 48.75 85 GLU A C 1
ATOM 666 O O . GLU A 1 85 ? -21.933 -9.110 21.026 1.00 48.75 85 GLU A O 1
ATOM 671 N N . SER A 1 86 ? -23.309 -8.719 19.316 1.00 51.00 86 SER A N 1
ATOM 672 C CA . SER A 1 86 ? -22.694 -9.764 18.463 1.00 51.00 86 SER A CA 1
ATOM 673 C C . SER A 1 86 ? -21.471 -9.298 17.648 1.00 51.00 86 SER A C 1
ATOM 675 O O . SER A 1 86 ? -20.700 -10.120 17.148 1.00 51.00 86 SER A O 1
ATOM 677 N N . GLU A 1 87 ? -21.237 -7.986 17.559 1.00 55.06 87 GLU A N 1
ATOM 678 C CA . GLU A 1 87 ? -20.305 -7.380 16.594 1.00 55.06 87 GLU A CA 1
ATOM 679 C C . GLU A 1 87 ? -18.836 -7.354 17.042 1.00 55.06 87 GLU A C 1
ATOM 681 O O . GLU A 1 87 ? -17.941 -7.360 16.199 1.00 55.06 87 GLU A O 1
ATOM 686 N N . GLY A 1 88 ? -18.543 -7.382 18.349 1.00 55.12 88 GLY A N 1
ATOM 687 C CA . GLY A 1 88 ? -17.162 -7.249 18.846 1.00 55.12 88 GLY A CA 1
ATOM 688 C C . GLY A 1 88 ? -16.215 -8.353 18.351 1.00 55.12 88 GLY A C 1
ATOM 689 O O . GLY A 1 88 ? -15.058 -8.093 18.024 1.00 55.12 88 GLY A O 1
ATOM 690 N N . LYS A 1 89 ? -16.725 -9.584 18.211 1.00 56.53 89 LYS A N 1
ATOM 691 C CA . LYS A 1 89 ? -15.964 -10.723 17.665 1.00 56.53 89 LYS A CA 1
ATOM 692 C C . LYS A 1 89 ? -15.783 -10.634 16.148 1.00 56.53 89 LYS A C 1
ATOM 694 O O . LYS A 1 89 ? -14.753 -11.064 15.634 1.00 56.53 89 LYS A O 1
ATOM 699 N N . VAL A 1 90 ? -16.769 -10.078 15.443 1.00 61.19 90 VAL A N 1
ATOM 700 C CA . VAL A 1 90 ? -16.730 -9.900 13.985 1.00 61.19 90 VAL A CA 1
ATOM 701 C C . VAL A 1 90 ? -15.716 -8.816 13.620 1.00 61.19 90 VAL A C 1
ATOM 703 O O . VAL A 1 90 ? -14.849 -9.065 12.783 1.00 61.19 90 VAL A O 1
ATOM 706 N N . LEU A 1 91 ? -15.726 -7.677 14.325 1.00 63.25 91 LEU A N 1
ATOM 707 C CA . LEU A 1 91 ? -14.753 -6.596 14.119 1.00 63.25 91 LEU A CA 1
ATOM 708 C C . LEU A 1 91 ? -13.310 -7.046 14.397 1.00 63.25 91 LEU A C 1
ATOM 710 O O . LEU A 1 91 ? -12.408 -6.735 13.619 1.00 63.25 91 LEU A O 1
ATOM 714 N N . PHE A 1 92 ? -13.090 -7.822 15.466 1.00 62.88 92 PHE A N 1
ATOM 715 C CA . PHE A 1 92 ? -11.789 -8.441 15.746 1.00 62.88 92 PHE A CA 1
ATOM 716 C C . PHE A 1 92 ? -11.309 -9.294 14.563 1.00 62.88 92 PHE A C 1
ATOM 718 O O . PHE A 1 92 ? -10.164 -9.172 14.124 1.00 62.88 92 PHE A O 1
ATOM 725 N N . GLY A 1 93 ? -12.193 -10.150 14.036 1.00 65.06 93 GLY A N 1
ATOM 726 C CA . GLY A 1 93 ? -11.897 -11.023 12.902 1.00 65.06 93 GLY A CA 1
ATOM 727 C C . GLY A 1 93 ? -11.504 -10.238 11.653 1.00 65.06 93 GLY A C 1
ATOM 728 O O . GLY A 1 93 ? -10.467 -10.528 11.058 1.00 65.06 93 GLY A O 1
ATOM 729 N N . MET A 1 94 ? -12.271 -9.204 11.302 1.00 68.75 94 MET A N 1
ATOM 730 C CA . MET A 1 94 ? -11.984 -8.345 10.145 1.00 68.75 94 MET A CA 1
ATOM 731 C C . MET A 1 94 ? -10.620 -7.662 10.274 1.00 68.75 94 MET A C 1
ATOM 733 O O . MET A 1 94 ? -9.832 -7.647 9.333 1.00 68.75 94 MET A O 1
ATOM 737 N N . ILE A 1 95 ? -10.283 -7.179 11.467 1.00 71.00 95 ILE A N 1
ATOM 738 C CA . ILE A 1 95 ? -9.032 -6.460 11.712 1.00 71.00 95 ILE A CA 1
ATOM 739 C C . ILE A 1 95 ? -7.816 -7.384 11.730 1.00 71.00 95 ILE A C 1
ATOM 741 O O . ILE A 1 95 ? -6.742 -7.015 11.243 1.00 71.00 95 ILE A O 1
ATOM 745 N N . PHE A 1 96 ? -7.963 -8.584 12.284 1.00 74.56 96 PHE A N 1
ATOM 746 C CA . PHE A 1 96 ? -6.926 -9.600 12.190 1.00 74.56 96 PHE A CA 1
ATOM 747 C C . PHE A 1 96 ? -6.662 -9.968 10.727 1.00 74.56 96 PHE A C 1
ATOM 749 O O . PHE A 1 96 ? -5.505 -10.006 10.308 1.00 74.56 96 PHE A O 1
ATOM 756 N N . VAL A 1 97 ? -7.727 -10.178 9.946 1.00 80.50 97 VAL A N 1
ATOM 757 C CA . VAL A 1 97 ? -7.637 -10.471 8.511 1.00 80.50 97 VAL A CA 1
ATOM 758 C C . VAL A 1 97 ? -6.976 -9.316 7.763 1.00 80.50 97 VAL A C 1
ATOM 760 O O . VAL A 1 97 ? -6.044 -9.559 7.001 1.00 80.50 97 VAL A O 1
ATOM 763 N N . GLU A 1 98 ? -7.361 -8.067 8.030 1.00 84.19 98 GLU A N 1
ATOM 764 C CA . GLU A 1 98 ? -6.731 -6.888 7.429 1.00 84.19 98 GLU A CA 1
ATOM 765 C C . GLU A 1 98 ? -5.225 -6.841 7.725 1.00 84.19 98 GLU A C 1
ATOM 767 O O . GLU A 1 98 ? -4.412 -6.682 6.815 1.00 84.19 98 GLU A O 1
ATOM 772 N N . ASN A 1 99 ? -4.841 -7.021 8.991 1.00 84.06 99 ASN A N 1
ATOM 773 C CA . ASN A 1 99 ? -3.449 -6.957 9.434 1.00 84.06 99 ASN A CA 1
ATOM 774 C C . ASN A 1 99 ? -2.602 -8.106 8.857 1.00 84.06 99 ASN A C 1
ATOM 776 O O . ASN A 1 99 ? -1.439 -7.914 8.495 1.00 84.06 99 ASN A O 1
ATOM 780 N N . ALA A 1 100 ? -3.187 -9.303 8.756 1.00 87.00 100 ALA A N 1
ATOM 781 C CA . ALA A 1 100 ? -2.549 -10.464 8.150 1.00 87.00 100 ALA A CA 1
ATOM 782 C C . ALA A 1 100 ? -2.369 -10.280 6.636 1.00 87.00 100 ALA A C 1
ATOM 784 O O . ALA A 1 100 ? -1.286 -10.550 6.116 1.00 87.00 100 ALA A O 1
ATOM 785 N N . LEU A 1 101 ? -3.394 -9.779 5.938 1.00 89.44 101 LEU A N 1
ATOM 786 C CA . LEU A 1 101 ? -3.337 -9.505 4.502 1.00 89.44 101 LEU A CA 1
ATOM 787 C C . LEU A 1 101 ? -2.341 -8.392 4.177 1.00 89.44 101 LEU A C 1
ATOM 789 O O . LEU A 1 101 ? -1.522 -8.566 3.276 1.00 89.44 101 LEU A O 1
ATOM 793 N N . ASN A 1 102 ? -2.341 -7.292 4.932 1.00 89.75 102 ASN A N 1
ATOM 794 C CA . ASN A 1 102 ? -1.369 -6.218 4.743 1.00 89.75 102 ASN A CA 1
ATOM 795 C C . ASN A 1 102 ? 0.066 -6.706 5.004 1.00 89.75 102 ASN A C 1
ATOM 797 O O . ASN A 1 102 ? 0.967 -6.453 4.205 1.00 89.75 102 ASN A O 1
ATOM 801 N N . GLY A 1 103 ? 0.279 -7.495 6.064 1.00 90.94 103 GLY A N 1
ATOM 802 C CA . GLY A 1 103 ? 1.570 -8.131 6.336 1.00 90.94 103 GLY A CA 1
ATOM 803 C C . GLY A 1 103 ? 2.022 -9.074 5.214 1.00 90.94 103 GLY A C 1
ATOM 804 O O . GLY A 1 103 ? 3.185 -9.037 4.805 1.00 90.94 103 GLY A O 1
ATOM 805 N N . PHE A 1 104 ? 1.106 -9.879 4.669 1.00 93.50 104 PHE A N 1
ATOM 806 C CA . PHE A 1 104 ? 1.374 -10.753 3.525 1.00 93.50 104 PHE A CA 1
ATOM 807 C C . PHE A 1 104 ? 1.737 -9.959 2.263 1.00 93.50 104 PHE A C 1
ATOM 809 O O . PHE A 1 104 ? 2.708 -10.297 1.580 1.00 93.50 104 PHE A O 1
ATOM 816 N N . LEU A 1 105 ? 1.001 -8.885 1.964 1.00 93.38 105 LEU A N 1
ATOM 817 C CA . LEU A 1 105 ? 1.286 -8.000 0.835 1.00 93.38 105 LEU A CA 1
ATOM 818 C C . LEU A 1 105 ? 2.652 -7.332 0.997 1.00 93.38 105 LEU A C 1
ATOM 820 O O . LEU A 1 105 ? 3.471 -7.408 0.082 1.00 93.38 105 LEU A O 1
ATOM 824 N N . LEU A 1 106 ? 2.943 -6.761 2.168 1.00 93.56 106 LEU A N 1
ATOM 825 C CA . LEU A 1 106 ? 4.241 -6.158 2.474 1.00 93.56 106 LEU A CA 1
ATOM 826 C C . LEU A 1 106 ? 5.387 -7.161 2.282 1.00 93.56 106 LEU A C 1
ATOM 828 O O . LEU A 1 106 ? 6.369 -6.856 1.603 1.00 93.56 106 LEU A O 1
ATOM 832 N N . GLY A 1 107 ? 5.245 -8.373 2.826 1.00 93.00 107 GLY A N 1
ATOM 833 C CA . GLY A 1 107 ? 6.225 -9.444 2.647 1.00 93.00 107 GLY A CA 1
ATOM 834 C C . GLY A 1 107 ? 6.418 -9.819 1.176 1.00 93.00 107 GLY A C 1
ATOM 835 O O . GLY A 1 107 ? 7.550 -9.990 0.726 1.00 93.00 107 GLY A O 1
ATOM 836 N N . SER A 1 108 ? 5.331 -9.873 0.405 1.00 93.31 108 SER A N 1
ATOM 837 C CA . SER A 1 108 ? 5.367 -10.201 -1.024 1.00 93.31 108 SER A CA 1
ATOM 838 C C . SER A 1 108 ? 6.041 -9.111 -1.865 1.00 93.31 108 SER A C 1
ATOM 840 O O . SER A 1 108 ? 6.795 -9.427 -2.792 1.00 93.31 108 SER A O 1
ATOM 842 N N . TRP A 1 109 ? 5.832 -7.836 -1.522 1.00 94.06 109 TRP A N 1
ATOM 843 C CA . TRP A 1 109 ? 6.553 -6.715 -2.124 1.00 94.06 109 TRP A CA 1
ATOM 844 C C . TRP A 1 109 ? 8.045 -6.792 -1.797 1.00 94.06 109 TRP A C 1
ATOM 846 O O . TRP A 1 109 ? 8.856 -6.811 -2.715 1.00 94.06 109 TRP A O 1
ATOM 856 N N . ILE A 1 110 ? 8.426 -6.957 -0.526 1.00 92.94 110 ILE A N 1
ATOM 857 C CA . ILE A 1 110 ? 9.840 -7.078 -0.120 1.00 92.94 110 ILE A CA 1
ATOM 858 C C . ILE A 1 110 ? 10.527 -8.266 -0.815 1.00 92.94 110 ILE A C 1
ATOM 860 O O . ILE A 1 110 ? 11.630 -8.112 -1.346 1.00 92.94 110 ILE A O 1
ATOM 864 N N . ALA A 1 111 ? 9.874 -9.430 -0.874 1.00 91.31 111 ALA A N 1
ATOM 865 C CA . ALA A 1 111 ? 10.392 -10.616 -1.560 1.00 91.31 111 ALA A CA 1
ATOM 866 C C . ALA A 1 111 ? 10.572 -10.397 -3.075 1.00 91.31 111 ALA A C 1
ATOM 868 O O . ALA A 1 111 ? 11.421 -11.029 -3.700 1.00 91.31 111 ALA A O 1
ATOM 869 N N . SER A 1 112 ? 9.814 -9.470 -3.663 1.00 87.81 112 SER A N 1
ATOM 870 C CA . SER A 1 112 ? 9.905 -9.112 -5.082 1.00 87.81 112 SER A CA 1
ATOM 871 C C . SER A 1 112 ? 10.960 -8.042 -5.382 1.00 87.81 112 SER A C 1
ATOM 873 O O . SER A 1 112 ? 11.135 -7.676 -6.544 1.00 87.81 112 SER A O 1
ATOM 875 N N . SER A 1 113 ? 11.720 -7.586 -4.381 1.00 86.00 113 SER A N 1
ATOM 876 C CA . SER A 1 113 ? 12.791 -6.593 -4.559 1.00 86.00 113 SER A CA 1
ATOM 877 C C . SER A 1 113 ? 13.849 -7.024 -5.573 1.00 86.00 113 SER A C 1
ATOM 879 O O . SER A 1 113 ? 14.240 -6.227 -6.419 1.00 86.00 113 SER A O 1
ATOM 881 N N . GLN A 1 114 ? 14.252 -8.297 -5.566 1.00 81.38 114 GLN A N 1
ATOM 882 C CA . GLN A 1 114 ? 15.213 -8.833 -6.540 1.00 81.38 114 GLN A CA 1
ATOM 883 C C . GLN A 1 114 ? 14.684 -8.746 -7.978 1.00 81.38 114 GLN A C 1
ATOM 885 O O . GLN A 1 114 ? 15.410 -8.353 -8.887 1.00 81.38 114 GLN A O 1
ATOM 890 N N . LYS A 1 115 ? 13.391 -9.029 -8.178 1.00 79.31 115 LYS A N 1
ATOM 891 C CA . LYS A 1 115 ? 12.730 -8.887 -9.483 1.00 79.31 115 LYS A CA 1
ATOM 892 C C . LYS A 1 115 ? 12.628 -7.419 -9.907 1.00 79.31 115 LYS A C 1
ATOM 894 O O . LYS A 1 115 ? 12.702 -7.134 -11.097 1.00 79.31 115 LYS A O 1
ATOM 899 N N . ALA A 1 116 ? 12.481 -6.492 -8.956 1.00 76.81 116 ALA A N 1
ATOM 900 C CA . ALA A 1 116 ? 12.465 -5.055 -9.238 1.00 76.81 116 ALA A CA 1
ATOM 901 C C . ALA A 1 116 ? 13.820 -4.578 -9.780 1.00 76.81 116 ALA A C 1
ATOM 903 O O . ALA A 1 116 ? 13.855 -3.817 -10.743 1.00 76.81 116 ALA A O 1
ATOM 904 N N . PHE A 1 117 ? 14.928 -5.062 -9.207 1.00 76.44 117 PHE A N 1
ATOM 905 C CA . PHE A 1 117 ? 16.273 -4.761 -9.709 1.00 76.44 117 PHE A CA 1
ATOM 906 C C . PHE A 1 117 ? 16.489 -5.275 -11.132 1.00 76.44 117 PHE A C 1
ATOM 908 O O . PHE A 1 117 ? 17.016 -4.536 -11.954 1.00 76.44 117 PHE A O 1
ATOM 915 N N . LEU A 1 118 ? 16.016 -6.484 -11.437 1.00 72.31 118 LEU A N 1
ATOM 916 C CA . LEU A 1 118 ? 16.124 -7.084 -12.771 1.00 72.31 118 LEU A CA 1
ATOM 917 C C . LEU A 1 118 ? 15.381 -6.242 -13.827 1.00 72.31 118 LEU A C 1
ATOM 919 O O . LEU A 1 118 ? 15.910 -5.943 -14.894 1.00 72.31 118 LEU A O 1
ATOM 923 N N . VAL A 1 119 ? 14.178 -5.763 -13.488 1.00 72.12 119 VAL A N 1
ATOM 924 C CA . VAL A 1 119 ? 13.425 -4.820 -14.332 1.00 72.12 119 VAL A CA 1
ATOM 925 C C . VAL A 1 119 ? 14.211 -3.515 -14.521 1.00 72.12 119 VAL A C 1
ATOM 927 O O . VAL A 1 119 ? 14.375 -3.062 -15.650 1.00 72.12 119 VAL A O 1
ATOM 930 N N . LEU A 1 120 ? 14.751 -2.927 -13.449 1.00 72.81 120 LEU A N 1
ATOM 931 C CA . LEU A 1 120 ? 15.552 -1.697 -13.532 1.00 72.81 120 LEU A CA 1
ATOM 932 C C . LEU A 1 120 ? 16.832 -1.874 -14.371 1.00 72.81 120 LEU A C 1
ATOM 934 O O . LEU A 1 120 ? 17.212 -0.964 -15.102 1.00 72.81 120 LEU A O 1
ATOM 938 N N . GLU A 1 121 ? 17.494 -3.026 -14.308 1.00 70.50 121 GLU A N 1
ATOM 939 C CA . GLU A 1 121 ? 18.714 -3.291 -15.079 1.00 70.50 121 GLU A CA 1
ATOM 940 C C . GLU A 1 121 ? 18.434 -3.342 -16.587 1.00 70.50 121 GLU A C 1
ATOM 942 O O . GLU A 1 121 ? 19.118 -2.681 -17.371 1.00 70.50 121 GLU A O 1
ATOM 947 N N . ILE A 1 122 ? 17.359 -4.023 -16.992 1.00 66.44 122 ILE A N 1
ATOM 948 C CA . ILE A 1 122 ? 16.931 -4.098 -18.397 1.00 66.44 122 ILE A CA 1
ATOM 949 C C . ILE A 1 122 ? 16.520 -2.713 -18.926 1.00 66.44 122 ILE A C 1
ATOM 951 O O . ILE A 1 122 ? 16.809 -2.369 -20.076 1.00 66.44 122 ILE A O 1
ATOM 955 N N . TYR A 1 123 ? 15.899 -1.878 -18.085 1.00 67.25 123 TYR A N 1
ATOM 956 C CA . TYR A 1 123 ? 15.469 -0.530 -18.473 1.00 67.25 123 TYR A CA 1
ATOM 957 C C . TYR A 1 123 ? 16.572 0.527 -18.472 1.00 67.25 123 TYR A C 1
ATOM 959 O O . TYR A 1 123 ? 16.405 1.565 -19.123 1.00 67.25 123 TYR A O 1
ATOM 967 N N . HIS A 1 124 ? 17.712 0.267 -17.824 1.00 64.94 124 HIS A N 1
ATOM 968 C CA . HIS A 1 124 ? 18.850 1.190 -17.784 1.00 64.94 124 HIS A CA 1
ATOM 969 C C . HIS A 1 124 ? 19.336 1.592 -19.189 1.00 64.94 124 HIS A C 1
ATOM 971 O O . HIS A 1 124 ? 19.824 2.703 -19.385 1.00 64.94 124 HIS A O 1
ATOM 977 N N . TYR A 1 125 ? 19.128 0.727 -20.186 1.00 57.66 125 TYR A N 1
ATOM 978 C CA . TYR A 1 125 ? 19.535 0.957 -21.571 1.00 57.66 125 TYR A CA 1
ATOM 979 C C . TYR A 1 125 ? 18.546 1.773 -22.424 1.00 57.66 125 TYR A C 1
ATOM 981 O O . TYR A 1 125 ? 18.928 2.198 -23.513 1.00 57.66 125 TYR A O 1
ATOM 989 N N . SER A 1 126 ? 17.302 2.009 -21.974 1.00 58.22 126 SER A N 1
ATOM 990 C CA . SER A 1 126 ? 16.235 2.550 -22.840 1.00 58.22 126 SER A CA 1
ATOM 991 C C . SER A 1 126 ? 15.728 3.948 -22.464 1.00 58.22 126 SER A C 1
ATOM 993 O O . SER A 1 126 ? 15.454 4.727 -23.375 1.00 58.22 126 SER A O 1
ATOM 995 N N . VAL A 1 127 ? 15.563 4.291 -21.174 1.00 59.53 127 VAL A N 1
ATOM 996 C CA . VAL A 1 127 ? 14.942 5.573 -20.755 1.00 59.53 127 VAL A CA 1
ATOM 997 C C . VAL A 1 127 ? 15.477 6.045 -19.389 1.00 59.53 127 VAL A C 1
ATOM 999 O O . VAL A 1 127 ? 15.080 5.549 -18.339 1.00 59.53 127 VAL A O 1
ATOM 1002 N N . ALA A 1 128 ? 16.381 7.032 -19.382 1.00 62.34 128 ALA A N 1
ATOM 1003 C CA . ALA A 1 128 ? 17.086 7.472 -18.169 1.00 62.34 128 ALA A CA 1
ATOM 1004 C C . ALA A 1 128 ? 16.207 8.082 -17.039 1.00 62.34 128 ALA A C 1
ATOM 1006 O O . ALA A 1 128 ? 16.458 7.756 -15.878 1.00 62.34 128 ALA A O 1
ATOM 1007 N N . PRO A 1 129 ? 15.196 8.945 -17.296 1.00 67.81 129 PRO A N 1
ATOM 1008 C CA . PRO A 1 129 ? 14.419 9.564 -16.211 1.00 67.81 129 PRO A CA 1
ATOM 1009 C C . PRO A 1 129 ? 13.309 8.668 -15.632 1.00 67.81 129 PRO A C 1
ATOM 1011 O O . PRO A 1 129 ? 13.000 8.770 -14.445 1.00 67.81 129 PRO A O 1
ATOM 1014 N N . GLU A 1 130 ? 12.723 7.772 -16.430 1.00 73.44 130 GLU A N 1
ATOM 1015 C CA . GLU A 1 130 ? 11.630 6.886 -15.988 1.00 73.44 130 GLU A CA 1
ATOM 1016 C C . GLU A 1 130 ? 12.118 5.818 -14.998 1.00 73.44 130 GLU A C 1
ATOM 1018 O O . GLU A 1 130 ? 11.379 5.407 -14.102 1.00 73.44 130 GLU A O 1
ATOM 1023 N N . LEU A 1 131 ? 13.400 5.452 -15.085 1.00 74.81 131 LEU A N 1
ATOM 1024 C CA . LEU A 1 131 ? 14.055 4.493 -14.198 1.00 74.81 131 LEU A CA 1
ATOM 1025 C C . LEU A 1 131 ? 13.993 4.904 -12.721 1.00 74.81 131 LEU A C 1
ATOM 1027 O O . LEU A 1 131 ? 13.673 4.103 -11.840 1.00 74.81 131 LEU A O 1
ATOM 1031 N N . LEU A 1 132 ? 14.289 6.179 -12.456 1.00 81.00 132 LEU A N 1
ATOM 1032 C CA . LEU A 1 132 ? 14.270 6.741 -11.109 1.00 81.00 132 LEU A CA 1
ATOM 1033 C C . LEU A 1 132 ? 12.847 6.705 -10.542 1.00 81.00 132 LEU A C 1
ATOM 1035 O O . LEU A 1 132 ? 12.649 6.381 -9.373 1.00 81.00 132 LEU A O 1
ATOM 1039 N N . LEU A 1 133 ? 11.851 7.000 -11.380 1.00 85.44 133 LEU A N 1
ATOM 1040 C CA . LEU A 1 133 ? 10.455 7.043 -10.966 1.00 85.44 133 LEU A CA 1
ATOM 1041 C C . LEU A 1 133 ? 9.911 5.645 -10.633 1.00 85.44 133 LEU A C 1
ATOM 1043 O O . LEU A 1 133 ? 9.178 5.511 -9.653 1.00 85.44 133 LEU A O 1
ATOM 1047 N N . ILE A 1 134 ? 10.320 4.600 -11.364 1.00 85.56 134 ILE A N 1
ATOM 1048 C CA . ILE A 1 134 ? 10.000 3.198 -11.029 1.00 85.56 134 ILE A CA 1
ATOM 1049 C C . ILE A 1 134 ? 10.559 2.842 -9.647 1.00 85.56 134 ILE A C 1
ATOM 1051 O O . ILE A 1 134 ? 9.826 2.349 -8.790 1.00 85.56 134 ILE A O 1
ATOM 1055 N N . ALA A 1 135 ? 11.837 3.139 -9.392 1.00 87.19 135 ALA A N 1
ATOM 1056 C CA . ALA A 1 135 ? 12.458 2.853 -8.099 1.00 87.19 135 ALA A CA 1
ATOM 1057 C C . ALA A 1 135 ? 11.778 3.624 -6.953 1.00 87.19 135 ALA A C 1
ATOM 1059 O O . ALA A 1 135 ? 11.476 3.045 -5.908 1.00 87.19 135 ALA A O 1
ATOM 1060 N N . ILE A 1 136 ? 11.490 4.914 -7.154 1.00 89.62 136 ILE A N 1
ATOM 1061 C CA . ILE A 1 136 ? 10.813 5.757 -6.159 1.00 89.62 136 ILE A CA 1
ATOM 1062 C C . ILE A 1 136 ? 9.409 5.228 -5.862 1.00 89.62 136 ILE A C 1
ATOM 1064 O O . ILE A 1 136 ? 9.059 5.067 -4.697 1.00 89.62 136 ILE A O 1
ATOM 1068 N N . THR A 1 137 ? 8.603 4.942 -6.885 1.00 92.00 137 THR A N 1
ATOM 1069 C CA . THR A 1 137 ? 7.214 4.483 -6.703 1.00 92.00 137 THR A CA 1
ATOM 1070 C C . THR A 1 137 ? 7.139 3.084 -6.097 1.00 92.00 137 THR A C 1
ATOM 1072 O O . THR A 1 137 ? 6.265 2.825 -5.265 1.00 92.00 137 THR A O 1
ATOM 1075 N N . TYR A 1 138 ? 8.094 2.209 -6.418 1.00 91.50 138 TYR A N 1
ATOM 1076 C CA . TYR A 1 138 ? 8.264 0.921 -5.751 1.00 91.50 138 TYR A CA 1
ATOM 1077 C C . TYR A 1 138 ? 8.551 1.096 -4.252 1.00 91.50 138 TYR A C 1
ATOM 1079 O O . TYR A 1 138 ? 7.830 0.556 -3.411 1.00 91.50 138 TYR A O 1
ATOM 1087 N N . TRP A 1 139 ? 9.561 1.896 -3.892 1.00 92.38 139 TRP A N 1
ATOM 1088 C CA . TRP A 1 139 ? 9.906 2.125 -2.486 1.00 92.38 139 TRP A CA 1
ATOM 1089 C C . TRP A 1 139 ? 8.798 2.849 -1.728 1.00 92.38 139 TRP A C 1
ATOM 1091 O O . TRP A 1 139 ? 8.508 2.489 -0.589 1.00 92.38 139 TRP A O 1
ATOM 1101 N N . LEU A 1 140 ? 8.130 3.810 -2.364 1.00 93.81 140 LEU A N 1
ATOM 1102 C CA . LEU A 1 140 ? 6.975 4.495 -1.795 1.00 93.81 140 LEU A CA 1
ATOM 1103 C C . LEU A 1 140 ? 5.838 3.512 -1.496 1.00 93.81 140 LEU A C 1
ATOM 1105 O O . LEU A 1 140 ? 5.220 3.618 -0.441 1.00 93.81 140 LEU A O 1
ATOM 1109 N N . THR A 1 141 ? 5.611 2.518 -2.357 1.00 93.81 141 THR A N 1
ATOM 1110 C CA . THR A 1 141 ? 4.630 1.446 -2.123 1.00 93.81 141 THR A CA 1
ATOM 1111 C C . THR A 1 141 ? 5.007 0.613 -0.893 1.00 93.81 141 THR A C 1
ATOM 1113 O O . THR A 1 141 ? 4.190 0.450 0.014 1.00 93.81 141 THR A O 1
ATOM 1116 N N . VAL A 1 142 ? 6.260 0.147 -0.807 1.00 94.12 142 VAL A N 1
ATOM 1117 C CA . VAL A 1 142 ? 6.757 -0.653 0.332 1.00 94.12 142 VAL A CA 1
ATOM 1118 C C . VAL A 1 142 ? 6.676 0.127 1.646 1.00 94.12 142 VAL A C 1
ATOM 1120 O O . VAL A 1 142 ? 6.174 -0.386 2.646 1.00 94.12 142 VAL A O 1
ATOM 1123 N N . VAL A 1 143 ? 7.148 1.376 1.648 1.00 94.62 143 VAL A N 1
ATOM 1124 C CA . VAL A 1 143 ? 7.140 2.241 2.835 1.00 94.62 143 VAL A CA 1
ATOM 1125 C C . VAL A 1 143 ? 5.710 2.533 3.272 1.00 94.62 143 VAL A C 1
ATOM 1127 O O . VAL A 1 143 ? 5.408 2.423 4.456 1.00 94.62 143 VAL A O 1
ATOM 1130 N N . THR A 1 144 ? 4.811 2.846 2.340 1.00 93.88 144 THR A N 1
ATOM 1131 C CA . THR A 1 144 ? 3.408 3.124 2.668 1.00 93.88 144 THR A CA 1
ATOM 1132 C C . THR A 1 144 ? 2.710 1.901 3.268 1.00 93.88 144 THR A C 1
ATOM 1134 O O . THR A 1 144 ? 2.021 2.037 4.278 1.00 93.88 144 THR A O 1
ATOM 1137 N N . LEU A 1 145 ? 2.944 0.696 2.734 1.00 92.88 145 LEU A N 1
ATOM 1138 C CA . LEU A 1 145 ? 2.439 -0.554 3.324 1.00 92.88 145 LEU A CA 1
ATOM 1139 C C . LEU A 1 145 ? 2.988 -0.789 4.740 1.00 92.88 145 LEU A C 1
ATOM 1141 O O . LEU A 1 145 ? 2.237 -1.146 5.650 1.00 92.88 145 LEU A O 1
ATOM 1145 N N . ALA A 1 146 ? 4.283 -0.539 4.956 1.00 93.44 146 ALA A N 1
ATOM 1146 C CA . ALA A 1 146 ? 4.905 -0.659 6.273 1.00 93.44 146 ALA A CA 1
ATOM 1147 C C . ALA A 1 146 ? 4.351 0.366 7.278 1.00 93.44 146 ALA A C 1
ATOM 1149 O O . ALA A 1 146 ? 4.132 0.031 8.445 1.00 93.44 146 ALA A O 1
ATOM 1150 N N . LEU A 1 147 ? 4.085 1.598 6.835 1.00 92.75 147 LEU A N 1
ATOM 1151 C CA . LEU A 1 147 ? 3.457 2.634 7.655 1.00 92.75 147 LEU A CA 1
ATOM 1152 C C . LEU A 1 147 ? 2.015 2.270 8.010 1.00 92.75 147 LEU A C 1
ATOM 1154 O O . LEU A 1 147 ? 1.661 2.371 9.182 1.00 92.75 147 LEU A O 1
ATOM 1158 N N . LEU A 1 148 ? 1.222 1.767 7.057 1.00 89.00 148 LEU A N 1
ATOM 1159 C CA . LEU A 1 148 ? -0.127 1.253 7.322 1.00 89.00 148 LEU A CA 1
ATOM 1160 C C . LEU A 1 148 ? -0.093 0.120 8.357 1.00 89.00 148 LEU A C 1
ATOM 1162 O O . LEU A 1 148 ? -0.846 0.142 9.328 1.00 89.00 148 LEU A O 1
ATOM 1166 N N . GLN A 1 149 ? 0.839 -0.826 8.211 1.00 89.75 149 GLN A N 1
ATOM 1167 C CA . GLN A 1 149 ? 1.007 -1.932 9.157 1.00 89.75 149 GLN A CA 1
ATOM 1168 C C . GLN A 1 149 ? 1.383 -1.433 10.557 1.00 89.75 149 GLN A C 1
ATOM 1170 O O . GLN A 1 149 ? 0.820 -1.862 11.565 1.00 89.75 149 GLN A O 1
ATOM 1175 N N . THR A 1 150 ? 2.327 -0.495 10.622 1.00 88.56 150 THR A N 1
ATOM 1176 C CA . THR A 1 150 ? 2.805 0.081 11.883 1.00 88.56 150 THR A CA 1
ATOM 1177 C C . THR A 1 150 ? 1.707 0.883 12.564 1.00 88.56 150 THR A C 1
ATOM 1179 O O . THR A 1 150 ? 1.521 0.745 13.770 1.00 88.56 150 THR A O 1
ATOM 1182 N N . GLN A 1 151 ? 0.944 1.673 11.808 1.00 85.94 151 GLN A N 1
ATOM 1183 C CA . GLN A 1 151 ? -0.189 2.439 12.316 1.00 85.94 151 GLN A CA 1
ATOM 1184 C C . GLN A 1 151 ? -1.237 1.509 12.936 1.00 85.94 151 GLN A C 1
ATOM 1186 O O . GLN A 1 151 ? -1.658 1.729 14.070 1.00 85.94 151 GLN A O 1
ATOM 1191 N N . ILE A 1 152 ? -1.600 0.437 12.229 1.00 79.94 152 ILE A N 1
ATOM 1192 C CA . ILE A 1 152 ? -2.540 -0.590 12.690 1.00 79.94 152 ILE A CA 1
ATOM 1193 C C . ILE A 1 152 ? -2.090 -1.199 14.023 1.00 79.94 152 ILE A C 1
ATOM 1195 O O . ILE A 1 152 ? -2.869 -1.252 14.979 1.00 79.94 152 ILE A O 1
ATOM 1199 N N . ILE A 1 153 ? -0.831 -1.634 14.103 1.00 83.94 153 ILE A N 1
ATOM 1200 C CA . ILE A 1 153 ? -0.264 -2.237 15.313 1.00 83.94 153 ILE A CA 1
ATOM 1201 C C . ILE A 1 153 ? -0.208 -1.210 16.445 1.00 83.94 153 ILE A C 1
ATOM 1203 O O . ILE A 1 153 ? -0.591 -1.517 17.573 1.00 83.94 153 ILE A O 1
ATOM 1207 N N . PHE A 1 154 ? 0.225 0.016 16.151 1.00 83.00 154 PHE A N 1
ATOM 1208 C CA . PHE A 1 154 ? 0.331 1.085 17.135 1.00 83.00 154 PHE A CA 1
ATOM 1209 C C . PHE A 1 154 ? -1.029 1.432 17.741 1.00 83.00 154 PHE A C 1
ATOM 1211 O O . PHE A 1 154 ? -1.125 1.532 18.961 1.00 83.00 154 PHE A O 1
ATOM 1218 N N . CYS A 1 155 ? -2.089 1.537 16.932 1.00 74.06 155 CYS A N 1
ATOM 1219 C CA . CYS A 1 155 ? -3.448 1.758 17.430 1.00 74.06 155 CYS A CA 1
ATOM 1220 C C . CYS A 1 155 ? -3.886 0.647 18.396 1.00 74.06 155 CYS A C 1
ATOM 1222 O O . CYS A 1 155 ? -4.372 0.942 19.487 1.00 74.06 155 CYS A O 1
ATOM 1224 N N . VAL A 1 156 ? -3.656 -0.622 18.036 1.00 75.50 156 VAL A N 1
ATOM 1225 C CA . VAL A 1 156 ? -4.015 -1.770 18.890 1.00 75.50 156 VAL A CA 1
ATOM 1226 C C . VAL A 1 156 ? -3.233 -1.753 20.201 1.00 75.50 156 VAL A C 1
ATOM 1228 O O . VAL A 1 156 ? -3.815 -1.917 21.271 1.00 75.50 156 VAL A O 1
ATOM 1231 N N . LEU A 1 157 ? -1.919 -1.534 20.137 1.00 78.75 157 LEU A N 1
ATOM 1232 C CA . LEU A 1 157 ? -1.054 -1.513 21.317 1.00 78.75 157 LEU A CA 1
ATOM 1233 C C . LEU A 1 157 ? -1.356 -0.331 22.237 1.00 78.75 157 LEU A C 1
ATOM 1235 O O . LEU A 1 157 ? -1.385 -0.497 23.457 1.00 78.75 157 LEU A O 1
ATOM 1239 N N . TYR A 1 158 ? -1.570 0.855 21.666 1.00 74.81 158 TYR A N 1
ATOM 1240 C CA . TYR A 1 158 ? -1.888 2.058 22.424 1.00 74.81 158 TYR A CA 1
ATOM 1241 C C . TYR A 1 158 ? -3.179 1.864 23.211 1.00 74.81 158 TYR A C 1
ATOM 1243 O O . TYR A 1 158 ? -3.196 2.068 24.425 1.00 74.81 158 TYR A O 1
ATOM 1251 N N . GLN A 1 159 ? -4.228 1.394 22.539 1.00 68.12 159 GLN A N 1
ATOM 1252 C CA . GLN A 1 159 ? -5.524 1.255 23.177 1.00 68.12 159 GLN A CA 1
ATOM 1253 C C . GLN A 1 159 ? -5.551 0.092 24.185 1.00 68.12 159 GLN A C 1
ATOM 1255 O O . GLN A 1 159 ? -6.141 0.198 25.258 1.00 68.12 159 GLN A O 1
ATOM 1260 N N . ALA A 1 160 ? -4.811 -0.989 23.920 1.00 70.56 160 ALA A N 1
ATOM 1261 C CA . ALA A 1 160 ? -4.654 -2.078 24.881 1.00 70.56 160 ALA A CA 1
ATOM 1262 C C . ALA A 1 160 ? -3.891 -1.659 26.141 1.00 70.56 160 ALA A C 1
ATOM 1264 O O . ALA A 1 160 ? -4.121 -2.206 27.219 1.00 70.56 160 ALA A O 1
ATOM 1265 N N . ARG A 1 161 ? -2.976 -0.692 26.017 1.00 75.12 161 ARG A N 1
ATOM 1266 C CA . ARG A 1 161 ? -2.246 -0.131 27.155 1.00 75.12 161 ARG A CA 1
ATOM 1267 C C . ARG A 1 161 ? -3.120 0.803 27.991 1.00 75.12 161 ARG A C 1
ATOM 1269 O O . ARG A 1 161 ? -2.964 0.806 29.208 1.00 75.12 161 ARG A O 1
ATOM 1276 N N . SER A 1 162 ? -3.979 1.609 27.367 1.00 68.38 162 SER A N 1
ATOM 1277 C CA . SER A 1 162 ? -4.829 2.566 28.088 1.00 68.38 162 SER A CA 1
ATOM 1278 C C . SER A 1 162 ? -5.995 1.899 28.813 1.00 68.38 162 SER A C 1
ATOM 1280 O O . SER A 1 162 ? -6.362 2.344 29.895 1.00 68.38 162 SER A O 1
ATOM 1282 N N . GLU A 1 163 ? -6.553 0.836 28.236 1.00 66.69 163 GLU A N 1
ATOM 1283 C CA . GLU A 1 163 ? -7.802 0.222 28.702 1.00 66.69 163 GLU A CA 1
ATOM 1284 C C . GLU A 1 163 ? -7.618 -1.221 29.228 1.00 66.69 163 GLU A C 1
ATOM 1286 O O . GLU A 1 163 ? -8.488 -1.767 29.902 1.00 66.69 163 GLU A O 1
ATOM 1291 N N . GLY A 1 164 ? -6.449 -1.831 29.002 1.00 66.62 164 GLY A N 1
ATOM 1292 C CA . GLY A 1 164 ? -6.122 -3.196 29.422 1.00 66.62 164 GLY A CA 1
ATOM 1293 C C . GLY A 1 164 ? -6.413 -4.253 28.347 1.00 66.62 164 GLY A C 1
ATOM 1294 O O . GLY A 1 164 ? -7.264 -4.088 27.478 1.00 66.62 164 GLY A O 1
ATOM 1295 N N . ALA A 1 165 ? -5.707 -5.390 28.408 1.00 66.12 165 ALA A N 1
ATOM 1296 C CA . ALA A 1 165 ? -5.783 -6.436 27.376 1.00 66.12 165 ALA A CA 1
ATOM 1297 C C . ALA A 1 165 ? -7.169 -7.104 27.258 1.00 66.12 165 ALA A C 1
ATOM 1299 O O . ALA A 1 165 ? -7.515 -7.608 26.193 1.00 66.12 165 ALA A O 1
ATOM 1300 N N . GLY A 1 166 ? -7.977 -7.083 28.326 1.00 61.09 166 GLY A N 1
ATOM 1301 C CA . GLY A 1 166 ? -9.339 -7.633 28.322 1.00 61.09 166 GLY A CA 1
ATOM 1302 C C . GLY A 1 166 ? -10.309 -6.870 27.414 1.00 61.09 166 GLY A C 1
ATOM 1303 O O . GLY A 1 166 ? -11.265 -7.454 26.913 1.00 61.09 166 GLY A O 1
ATOM 1304 N N . ILE A 1 167 ? -10.022 -5.596 27.134 1.00 63.28 167 ILE A N 1
ATOM 1305 C CA . ILE A 1 167 ? -10.826 -4.748 26.250 1.00 63.28 167 ILE A CA 1
ATOM 1306 C C . ILE A 1 167 ? -10.571 -5.045 24.762 1.00 63.28 167 ILE A C 1
ATOM 1308 O O . ILE A 1 167 ? -11.409 -4.750 23.922 1.00 63.28 167 ILE A O 1
ATOM 1312 N N . MET A 1 168 ? -9.509 -5.779 24.405 1.00 60.53 168 MET A N 1
ATOM 1313 C CA . MET A 1 168 ? -9.369 -6.299 23.034 1.00 60.53 168 MET A CA 1
ATOM 1314 C C . MET A 1 168 ? -10.503 -7.264 22.637 1.00 60.53 168 MET A C 1
ATOM 1316 O O . MET A 1 168 ? -10.657 -7.577 21.459 1.00 60.53 168 MET A O 1
ATOM 1320 N N . ALA A 1 169 ? -11.278 -7.771 23.600 1.00 59.03 169 ALA A N 1
ATOM 1321 C CA . ALA A 1 169 ? -12.456 -8.593 23.340 1.00 59.03 169 ALA A CA 1
ATOM 1322 C C . ALA A 1 169 ? -13.758 -7.774 23.232 1.00 59.03 169 ALA A C 1
ATOM 1324 O O . ALA A 1 169 ? -14.800 -8.353 22.920 1.00 59.03 169 ALA A O 1
ATOM 1325 N N . THR A 1 170 ? -13.728 -6.460 23.494 1.00 59.00 170 THR A N 1
ATOM 1326 C CA . THR A 1 170 ? -14.923 -5.605 23.507 1.00 59.00 170 THR A CA 1
ATOM 1327 C C . THR A 1 170 ? -15.105 -4.859 22.184 1.00 59.00 170 THR A C 1
ATOM 1329 O O . THR A 1 170 ? -14.158 -4.555 21.459 1.00 59.00 170 THR A O 1
ATOM 1332 N N . LYS A 1 171 ? -16.367 -4.583 21.839 1.00 59.53 171 LYS A N 1
ATOM 1333 C CA . LYS A 1 171 ? -16.758 -3.903 20.595 1.00 59.53 171 LYS A CA 1
ATOM 1334 C C . LYS A 1 171 ? -16.214 -2.474 20.521 1.00 59.53 171 LYS A C 1
ATOM 1336 O O . LYS A 1 171 ? -15.733 -2.063 19.469 1.00 59.53 171 LYS A O 1
ATOM 1341 N N . ASP A 1 172 ? -16.264 -1.741 21.631 1.00 58.00 172 ASP A N 1
ATOM 1342 C CA . ASP A 1 172 ? -15.917 -0.315 21.681 1.00 58.00 172 ASP A CA 1
ATOM 1343 C C . ASP A 1 172 ? -14.440 -0.056 21.350 1.00 58.00 172 ASP A C 1
ATOM 1345 O O . ASP A 1 172 ? -14.105 0.933 20.695 1.00 58.00 172 ASP A O 1
ATOM 1349 N N . PHE A 1 173 ? -13.566 -1.004 21.699 1.00 62.56 173 PHE A N 1
ATOM 1350 C CA . PHE A 1 173 ? -12.152 -0.994 21.333 1.00 62.56 173 PHE A CA 1
ATOM 1351 C C . PHE A 1 173 ? -11.941 -1.001 19.817 1.00 62.56 173 PHE A C 1
ATOM 1353 O O . PHE A 1 173 ? -11.187 -0.200 19.263 1.00 62.56 173 PHE A O 1
ATOM 1360 N N . TRP A 1 174 ? -12.628 -1.905 19.121 1.00 59.88 174 TRP A N 1
ATOM 1361 C CA . TRP A 1 174 ? -12.464 -2.058 17.680 1.00 59.88 174 TRP A CA 1
ATOM 1362 C C . TRP A 1 174 ? -13.234 -0.988 16.896 1.00 59.88 174 TRP A C 1
ATOM 1364 O O . TRP A 1 174 ? -12.738 -0.522 15.870 1.00 59.88 174 TRP A O 1
ATOM 1374 N N . ALA A 1 175 ? -14.372 -0.522 17.422 1.00 57.12 175 ALA A N 1
ATOM 1375 C CA . ALA A 1 175 ? -15.112 0.628 16.901 1.00 57.12 175 ALA A CA 1
ATOM 1376 C C . ALA A 1 175 ? -14.253 1.902 16.931 1.00 57.12 175 ALA A C 1
ATOM 1378 O O . ALA A 1 175 ? -14.167 2.632 15.943 1.00 57.12 175 ALA A O 1
ATOM 1379 N N . SER A 1 176 ? -13.537 2.116 18.040 1.00 55.53 176 SER A N 1
ATOM 1380 C CA . SER A 1 176 ? -12.600 3.225 18.230 1.00 55.53 176 SER A CA 1
ATOM 1381 C C . SER A 1 176 ? -11.527 3.294 17.141 1.00 55.53 176 SER A C 1
ATOM 1383 O O . SER A 1 176 ? -11.213 4.369 16.622 1.00 55.53 176 SER A O 1
ATOM 1385 N N . ARG A 1 177 ? -11.025 2.143 16.693 1.00 56.72 177 ARG A N 1
ATOM 1386 C CA . ARG A 1 177 ? -9.971 2.074 15.676 1.00 56.72 177 ARG A CA 1
ATOM 1387 C C . ARG A 1 177 ? -10.403 2.523 14.272 1.00 56.72 177 ARG A C 1
ATOM 1389 O O . ARG A 1 177 ? -9.549 2.956 13.500 1.00 56.72 177 ARG A O 1
ATOM 1396 N N . SER A 1 178 ? -11.687 2.457 13.924 1.00 55.12 178 SER A N 1
ATOM 1397 C CA . SER A 1 178 ? -12.173 2.975 12.630 1.00 55.12 178 SER A CA 1
ATOM 1398 C C . SER A 1 178 ? -12.071 4.509 12.515 1.00 55.12 178 SER A C 1
ATOM 1400 O O . SER A 1 178 ? -12.233 5.055 11.427 1.00 55.12 178 SER A O 1
ATOM 1402 N N . GLY A 1 179 ? -11.738 5.206 13.611 1.00 45.75 179 GLY A N 1
ATOM 1403 C CA . GLY A 1 179 ? -11.806 6.666 13.721 1.00 45.75 179 GLY A CA 1
ATOM 1404 C C . GLY A 1 179 ? -13.099 7.149 14.378 1.00 45.75 179 GLY A C 1
ATOM 1405 O O . GLY A 1 179 ? -13.235 8.338 14.651 1.00 45.75 179 GLY A O 1
ATOM 1406 N N . GLN A 1 180 ? -14.018 6.231 14.692 1.00 50.72 180 GLN A N 1
ATOM 1407 C CA . GLN A 1 180 ? -15.358 6.531 15.199 1.00 50.72 180 GLN A CA 1
ATOM 1408 C C . GLN A 1 180 ? -15.564 6.194 16.674 1.00 50.72 180 GLN A C 1
ATOM 1410 O O . GLN A 1 180 ? -16.698 6.046 17.126 1.00 50.72 180 GLN A O 1
ATOM 1415 N N . GLY A 1 181 ? -14.486 6.100 17.453 1.00 43.22 181 GLY A N 1
ATOM 1416 C CA . GLY A 1 181 ? -14.558 6.088 18.913 1.00 43.22 181 GLY A CA 1
ATOM 1417 C C . GLY A 1 181 ? -15.092 7.421 19.413 1.00 43.22 181 GLY A C 1
ATOM 1418 O O . GLY A 1 181 ? -14.349 8.280 19.889 1.00 43.22 181 GLY A O 1
ATOM 1419 N N . LEU A 1 182 ? -16.400 7.609 19.273 1.00 44.44 182 LEU A N 1
ATOM 1420 C CA . LEU A 1 182 ? -17.150 8.573 20.029 1.00 44.44 182 LEU A CA 1
ATOM 1421 C C . LEU A 1 182 ? -16.779 8.344 21.489 1.00 44.44 182 LEU A C 1
ATOM 1423 O O . LEU A 1 182 ? -16.943 7.252 22.033 1.00 44.44 182 LEU A O 1
ATOM 1427 N N . GLY A 1 183 ? -16.370 9.431 22.139 1.00 39.50 183 GLY A N 1
ATOM 1428 C CA . GLY A 1 183 ? -16.885 9.664 23.471 1.00 39.50 183 GLY A CA 1
ATOM 1429 C C . GLY A 1 183 ? -18.399 9.576 23.359 1.00 39.50 183 GLY A C 1
ATOM 1430 O O . GLY A 1 183 ? -19.070 10.550 23.026 1.00 39.50 183 GLY A O 1
ATOM 1431 N N . ARG A 1 184 ? -18.921 8.370 23.565 1.00 39.09 184 ARG A N 1
ATOM 1432 C CA . ARG A 1 184 ? -20.301 8.166 23.930 1.00 39.09 184 ARG A CA 1
ATOM 1433 C C . ARG A 1 184 ? -20.348 8.801 25.310 1.00 39.09 184 ARG A C 1
ATOM 1435 O O . ARG A 1 184 ? -19.966 8.189 26.300 1.00 39.09 184 ARG A O 1
ATOM 1442 N N . ILE A 1 185 ? -20.715 10.081 25.364 1.00 41.94 185 ILE A N 1
ATOM 1443 C CA . ILE A 1 185 ? -21.423 10.574 26.534 1.00 41.94 185 ILE A CA 1
ATOM 1444 C C . ILE A 1 185 ? -22.672 9.702 26.520 1.00 41.94 185 ILE A C 1
ATOM 1446 O O . ILE A 1 185 ? -23.642 9.988 25.824 1.00 41.94 185 ILE A O 1
ATOM 1450 N N . THR A 1 186 ? -22.589 8.546 27.173 1.00 37.69 186 THR A N 1
ATOM 1451 C CA . THR A 1 186 ? -23.757 7.928 27.762 1.00 37.69 186 THR A CA 1
ATOM 1452 C C . THR A 1 186 ? -24.289 9.019 28.670 1.00 37.69 186 THR A C 1
ATOM 1454 O O . THR A 1 186 ? -23.790 9.216 29.776 1.00 37.69 186 THR A O 1
ATOM 1457 N N . LEU A 1 187 ? -25.235 9.809 28.158 1.00 38.00 187 LEU A N 1
ATOM 1458 C CA . LEU A 1 187 ? -26.271 10.313 29.029 1.00 38.00 187 LEU A CA 1
ATOM 1459 C C . LEU A 1 187 ? -26.815 9.027 29.633 1.00 38.00 187 LEU A C 1
ATOM 1461 O O . LEU A 1 187 ? -27.452 8.232 28.944 1.00 38.00 187 LEU A O 1
ATOM 1465 N N . HIS A 1 188 ? -26.400 8.749 30.868 1.00 36.81 188 HIS A N 1
ATOM 1466 C CA . HIS A 1 188 ? -27.265 8.020 31.760 1.00 36.81 188 HIS A CA 1
ATOM 1467 C C . HIS A 1 188 ? -28.565 8.812 31.678 1.00 36.81 188 HIS A C 1
ATOM 1469 O O . HIS A 1 188 ? -28.661 9.920 32.202 1.00 36.81 188 HIS A O 1
ATOM 1475 N N . GLU A 1 189 ? -29.511 8.329 30.877 1.00 43.59 189 GLU A N 1
ATOM 1476 C CA . GLU A 1 189 ? -30.900 8.596 31.172 1.00 43.59 189 GLU A CA 1
ATOM 1477 C C . GLU A 1 189 ? -31.085 7.944 32.537 1.00 43.59 189 GLU A C 1
ATOM 1479 O O . GLU A 1 189 ? -31.298 6.740 32.657 1.00 43.59 189 GLU A O 1
ATOM 1484 N N . ASP A 1 190 ? -30.837 8.740 33.576 1.00 39.09 190 ASP A N 1
ATOM 1485 C CA . ASP A 1 190 ? -31.347 8.492 34.907 1.00 39.09 190 ASP A CA 1
ATOM 1486 C C . ASP A 1 190 ? -32.874 8.533 34.756 1.00 39.09 190 ASP A C 1
ATOM 1488 O O . ASP A 1 190 ? -33.527 9.549 35.001 1.00 39.09 190 ASP A O 1
ATOM 1492 N N . GLU A 1 191 ? -33.456 7.419 34.299 1.00 44.28 191 GLU A N 1
ATOM 1493 C CA . GLU A 1 191 ? -34.903 7.182 34.332 1.00 44.28 191 GLU A CA 1
ATOM 1494 C C . GLU A 1 191 ? -35.447 7.327 35.770 1.00 44.28 191 GLU A C 1
ATOM 1496 O O . GLU A 1 191 ? -36.641 7.543 35.954 1.00 44.28 191 GLU A O 1
ATOM 1501 N N . GLU A 1 192 ? -34.581 7.321 36.793 1.00 48.00 192 GLU A N 1
ATOM 1502 C CA . GLU A 1 192 ? -34.947 7.565 38.193 1.00 48.00 192 GLU A CA 1
ATOM 1503 C C . GLU A 1 192 ? -35.254 9.035 38.551 1.00 48.00 192 GLU A C 1
ATOM 1505 O O . GLU A 1 192 ? -35.881 9.273 39.589 1.00 48.00 192 GLU A O 1
ATOM 1510 N N . ASP A 1 193 ? -34.884 10.028 37.732 1.00 46.66 193 ASP A N 1
ATOM 1511 C CA . ASP A 1 193 ? -35.133 11.447 38.060 1.00 46.66 193 ASP A CA 1
ATOM 1512 C C . ASP A 1 193 ? -36.350 12.058 37.339 1.00 46.66 193 ASP A C 1
ATOM 1514 O O . ASP A 1 193 ? -36.875 13.085 37.782 1.00 46.66 193 ASP A O 1
ATOM 1518 N N . MET A 1 194 ? -36.893 11.404 36.304 1.00 43.88 194 MET A N 1
ATOM 1519 C CA . MET A 1 194 ? -38.192 11.798 35.730 1.00 43.88 194 MET A CA 1
ATOM 1520 C C . MET A 1 194 ? -39.385 11.365 36.593 1.00 43.88 194 MET A C 1
ATOM 1522 O O . MET A 1 194 ? -40.427 12.021 36.560 1.00 43.88 194 MET A O 1
ATOM 1526 N N . GLU A 1 195 ? -39.244 10.315 37.406 1.00 47.16 195 GLU A N 1
ATOM 1527 C CA . GLU A 1 195 ? -40.334 9.837 38.269 1.00 47.16 195 GLU A CA 1
ATOM 1528 C C . GLU A 1 195 ? -40.515 10.707 39.531 1.00 47.16 195 GLU A C 1
ATOM 1530 O O . GLU A 1 195 ? -41.610 10.789 40.085 1.00 47.16 195 GLU A O 1
ATOM 1535 N N . LYS A 1 196 ? -39.484 11.463 39.941 1.00 44.97 196 LYS A N 1
ATOM 1536 C CA . LYS A 1 196 ? -39.564 12.418 41.068 1.00 44.97 196 LYS A CA 1
ATOM 1537 C C . LYS A 1 196 ? -40.139 13.787 40.705 1.00 44.97 196 LYS A C 1
ATOM 1539 O O . LYS A 1 196 ? -40.416 14.576 41.603 1.00 44.97 196 LYS A O 1
ATOM 1544 N N . LEU A 1 197 ? -40.320 14.083 39.418 1.00 47.69 197 LEU A N 1
ATOM 1545 C CA . LEU A 1 197 ? -40.931 15.334 38.947 1.00 47.69 197 LEU A CA 1
ATOM 1546 C C . LEU A 1 197 ? -42.439 15.201 38.671 1.00 47.69 197 LEU A C 1
ATOM 1548 O O . LEU A 1 197 ? -43.081 16.191 38.319 1.00 47.69 197 LEU A O 1
ATOM 1552 N N . LEU A 1 198 ? -43.004 14.001 38.844 1.00 47.62 198 LEU A N 1
ATOM 1553 C CA . LEU A 1 198 ? -44.428 13.700 38.654 1.00 47.62 198 LEU A CA 1
ATOM 1554 C C . LEU A 1 198 ? -45.168 13.320 39.954 1.00 47.62 198 LEU A C 1
ATOM 1556 O O . LEU A 1 198 ? -46.301 12.841 39.879 1.00 47.62 198 LEU A O 1
ATOM 1560 N N . VAL A 1 199 ? -44.575 13.578 41.128 1.00 42.19 199 VAL A N 1
ATOM 1561 C CA . VAL A 1 199 ? -45.234 13.448 42.446 1.00 42.19 199 VAL A CA 1
ATOM 1562 C C . VAL A 1 199 ? -45.375 14.804 43.124 1.00 42.19 199 VAL A C 1
ATOM 1564 O O . VAL A 1 199 ? -44.360 15.529 43.209 1.00 42.19 199 VAL A O 1
#

Radius of gyration: 23.29 Å; chains: 1; bounding box: 65×31×72 Å